Protein AF-0000000066803249 (afdb_homodimer)

Structure (mmCIF, N/CA/C/O backbone):
data_AF-0000000066803249-model_v1
#
loop_
_entity.id
_entity.type
_entity.pdbx_description
1 polymer 'Endonuclease/exonuclease/phosphatase domain-containing protein'
#
loop_
_atom_site.group_PDB
_atom_site.id
_atom_site.type_symbol
_atom_site.label_atom_id
_atom_site.label_alt_id
_atom_site.label_comp_id
_atom_site.label_asym_id
_atom_site.label_entity_id
_atom_site.label_seq_id
_atom_site.pdbx_PDB_ins_code
_atom_site.Cartn_x
_atom_site.Cartn_y
_atom_site.Cartn_z
_atom_site.occupancy
_atom_site.B_iso_or_equiv
_atom_site.auth_seq_id
_atom_site.auth_comp_id
_atom_site.auth_asym_id
_atom_site.auth_atom_id
_atom_site.pdbx_PDB_model_num
ATOM 1 N N . MET A 1 1 ? -9.828 -7.918 -8.922 1 93.69 1 MET A N 1
ATOM 2 C CA . MET A 1 1 ? -9.289 -7.297 -7.715 1 93.69 1 MET A CA 1
ATOM 3 C C . MET A 1 1 ? -8.211 -6.27 -8.062 1 93.69 1 MET A C 1
ATOM 5 O O . MET A 1 1 ? -7.188 -6.613 -8.648 1 93.69 1 MET A O 1
ATOM 9 N N . ASN A 1 2 ? -8.438 -5 -7.898 1 97.25 2 ASN A N 1
ATOM 10 C CA . ASN A 1 2 ? -7.516 -3.9 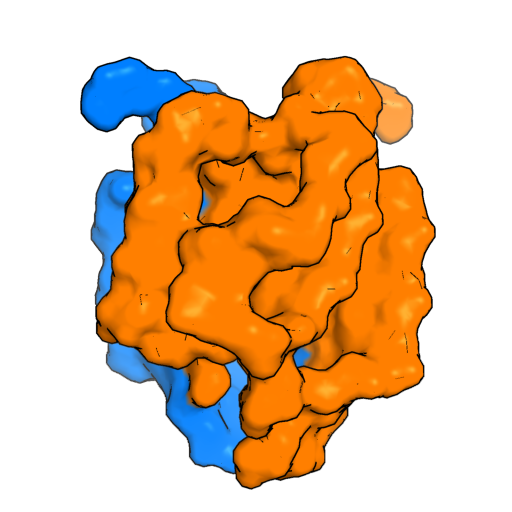-8.164 1 97.25 2 ASN A CA 1
ATOM 11 C C . ASN A 1 2 ? -7.211 -3.107 -6.895 1 97.25 2 ASN A C 1
ATOM 13 O O . ASN A 1 2 ? -8.102 -2.48 -6.32 1 97.25 2 ASN A O 1
ATOM 17 N N . ILE A 1 3 ? -5.914 -3.145 -6.516 1 98.31 3 ILE A N 1
ATOM 18 C CA . ILE A 1 3 ? -5.523 -2.551 -5.242 1 98.31 3 ILE A CA 1
ATOM 19 C C . ILE A 1 3 ? -4.453 -1.485 -5.477 1 98.31 3 ILE A C 1
ATOM 21 O O . ILE A 1 3 ? -3.545 -1.677 -6.285 1 98.31 3 ILE A O 1
ATOM 25 N N . VAL A 1 4 ? -4.555 -0.393 -4.746 1 98.5 4 VAL A N 1
ATOM 26 C CA . VAL A 1 4 ? -3.588 0.693 -4.859 1 98.5 4 VAL A CA 1
ATOM 27 C C . VAL A 1 4 ? -2.955 0.967 -3.496 1 98.5 4 VAL A C 1
ATOM 29 O O . VAL A 1 4 ? -3.652 1.029 -2.482 1 98.5 4 VAL A O 1
ATOM 32 N N . SER A 1 5 ? -1.713 1.007 -3.396 1 98.69 5 SER A N 1
ATOM 33 C CA . SER A 1 5 ? -0.923 1.51 -2.277 1 98.69 5 SER A CA 1
ATOM 34 C C . SER A 1 5 ? -0.324 2.877 -2.594 1 98.69 5 SER A C 1
ATOM 36 O O . SER A 1 5 ? 0.424 3.021 -3.562 1 98.69 5 SER A O 1
ATOM 38 N N . TYR A 1 6 ? -0.588 3.9 -1.759 1 97.62 6 TYR A N 1
ATOM 39 C CA . TYR A 1 6 ? -0.31 5.266 -2.188 1 97.62 6 TYR A CA 1
ATOM 40 C C . TYR A 1 6 ? 0.218 6.105 -1.028 1 97.62 6 TYR A C 1
ATOM 42 O O . TYR A 1 6 ? -0.534 6.457 -0.117 1 97.62 6 TYR A O 1
ATOM 50 N N . ASN A 1 7 ? 1.435 6.438 -1.026 1 96.5 7 ASN A N 1
ATOM 51 C CA . ASN A 1 7 ? 1.924 7.508 -0.165 1 96.5 7 ASN A CA 1
ATOM 52 C C . ASN A 1 7 ? 1.656 8.883 -0.774 1 96.5 7 ASN A C 1
ATOM 54 O O . ASN A 1 7 ? 2.35 9.297 -1.704 1 96.5 7 ASN A O 1
ATOM 58 N N . VAL A 1 8 ? 0.778 9.617 -0.169 1 94.38 8 VAL A N 1
ATOM 59 C CA . VAL A 1 8 ? 0.25 10.805 -0.828 1 94.38 8 VAL A CA 1
ATOM 60 C C . VAL A 1 8 ? 1.004 12.039 -0.345 1 94.38 8 VAL A C 1
ATOM 62 O O . VAL A 1 8 ? 0.942 13.102 -0.976 1 94.38 8 VAL A O 1
ATOM 65 N N . ARG A 1 9 ? 1.646 11.992 0.803 1 91.19 9 ARG A N 1
ATOM 66 C CA . ARG A 1 9 ? 2.406 13.094 1.381 1 91.19 9 ARG A CA 1
ATOM 67 C C . ARG A 1 9 ? 1.527 14.328 1.571 1 91.19 9 ARG A C 1
ATOM 69 O O . ARG A 1 9 ? 1.897 15.43 1.162 1 91.19 9 ARG A O 1
ATOM 76 N N . GLY A 1 10 ? 0.394 14.102 2.094 1 91.75 10 GLY A N 1
ATOM 77 C CA . GLY A 1 10 ? -0.538 15.18 2.381 1 91.75 10 GLY A CA 1
ATOM 78 C C . GLY A 1 10 ? -1.754 15.18 1.476 1 91.75 10 GLY A C 1
ATOM 79 O O . GLY A 1 10 ? -1.626 15.297 0.255 1 91.75 10 GLY A O 1
ATOM 80 N N . LEU A 1 11 ? -3.018 15.164 1.935 1 88.56 11 LEU A N 1
ATOM 81 C CA . LEU A 1 11 ? -4.266 15.141 1.182 1 88.56 11 LEU A CA 1
ATOM 82 C C . LEU A 1 11 ? -4.91 16.516 1.15 1 88.56 11 LEU A C 1
ATOM 84 O O . LEU A 1 11 ? -6.012 16.688 0.62 1 88.56 11 LEU A O 1
ATOM 88 N N . GLY A 1 12 ? -4.355 17.609 1.705 1 75.75 12 GLY A N 1
ATOM 89 C CA . GLY A 1 12 ? -4.945 18.906 2.002 1 75.75 12 GLY A CA 1
ATOM 90 C C . GLY A 1 12 ? -5.215 19.734 0.761 1 75.75 12 GLY A C 1
ATOM 91 O O . GLY A 1 12 ? -5.984 20.703 0.808 1 75.75 12 GLY A O 1
ATOM 92 N N . ARG A 1 13 ? -4.719 19.734 -0.308 1 66.62 13 ARG A N 1
ATOM 93 C CA . ARG A 1 13 ? -4.809 20.734 -1.361 1 66.62 13 ARG A CA 1
ATOM 94 C C . ARG A 1 13 ? -5.98 20.453 -2.295 1 66.62 13 ARG A C 1
ATOM 96 O O . ARG A 1 13 ? -6.301 21.266 -3.166 1 66.62 13 ARG A O 1
ATOM 103 N N . GLY A 1 14 ? -6.773 19.578 -2.092 1 74.62 14 GLY A N 1
ATOM 104 C CA . GLY A 1 14 ? -7.926 19.234 -2.912 1 74.62 14 GLY A CA 1
ATOM 105 C C . GLY A 1 14 ? -7.551 18.578 -4.23 1 74.62 14 GLY A C 1
ATOM 106 O O . GLY A 1 14 ? -8.258 17.703 -4.715 1 74.62 14 GLY A O 1
ATOM 107 N N . VAL A 1 15 ? -6.434 19.062 -4.938 1 78.5 15 VAL A N 1
ATOM 108 C CA . VAL A 1 15 ? -5.984 18.516 -6.219 1 78.5 15 VAL A CA 1
ATOM 109 C C . VAL A 1 15 ? -5.762 17.016 -6.098 1 78.5 15 VAL A C 1
ATOM 111 O O . VAL A 1 15 ? -6.109 16.25 -7.004 1 78.5 15 VAL A O 1
ATOM 114 N N . LYS A 1 16 ? -5.324 16.609 -5.059 1 86.94 16 LYS A N 1
ATOM 115 C CA . LYS A 1 16 ? -5.016 15.203 -4.871 1 86.94 16 LYS A CA 1
ATOM 116 C C . LYS A 1 16 ? -6.289 14.367 -4.766 1 86.94 16 LYS A C 1
ATOM 118 O O . LYS A 1 16 ? -6.309 13.203 -5.164 1 86.94 16 LYS A O 1
ATOM 123 N N . TRP A 1 17 ? -7.332 14.945 -4.316 1 86.38 17 TRP A N 1
ATOM 124 C CA . TRP A 1 17 ? -8.609 14.242 -4.238 1 86.38 17 TRP A CA 1
ATOM 125 C C . TRP A 1 17 ? -9.117 13.891 -5.629 1 86.38 17 TRP A C 1
ATOM 127 O O . TRP A 1 17 ? -9.57 12.766 -5.867 1 86.38 17 TRP A O 1
ATOM 137 N N . GLY A 1 18 ? -9 14.945 -6.43 1 88.31 18 GLY A N 1
ATOM 138 C CA . GLY A 1 18 ? -9.398 14.703 -7.805 1 88.31 18 GLY A CA 1
ATOM 139 C C . GLY A 1 18 ? -8.555 13.641 -8.492 1 88.31 18 GLY A C 1
ATOM 140 O O . GLY A 1 18 ? -9.078 12.812 -9.242 1 88.31 18 GLY A O 1
ATOM 141 N N . ALA A 1 19 ? -7.266 13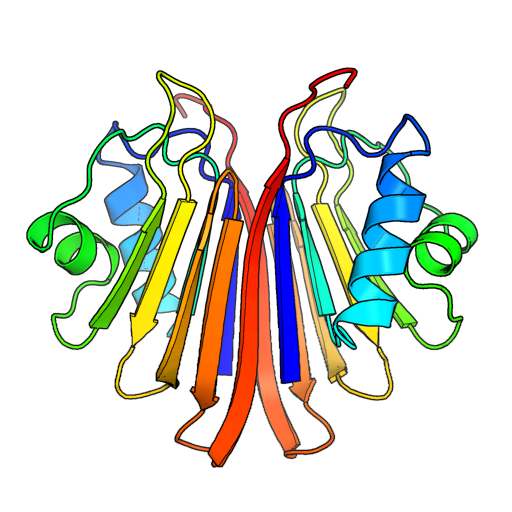.695 -8.242 1 90.06 19 ALA A N 1
ATOM 142 C CA . ALA A 1 19 ? -6.355 12.719 -8.836 1 90.06 19 ALA A CA 1
ATOM 143 C C . ALA A 1 19 ? -6.688 11.312 -8.359 1 90.06 19 ALA A C 1
ATOM 145 O O . ALA A 1 19 ? -6.691 10.367 -9.156 1 90.06 19 ALA A O 1
ATOM 146 N N . ILE A 1 20 ? -7.012 11.18 -7.133 1 93.88 20 ILE A N 1
ATOM 147 C CA . ILE A 1 20 ? -7.355 9.883 -6.566 1 93.88 20 ILE A CA 1
ATOM 148 C C . ILE A 1 20 ? -8.68 9.398 -7.156 1 93.88 20 ILE A C 1
ATOM 150 O O . ILE A 1 20 ? -8.797 8.234 -7.559 1 93.88 20 ILE A O 1
ATOM 154 N N . ARG A 1 21 ? -9.586 10.297 -7.207 1 94.25 21 ARG A N 1
ATOM 155 C CA . ARG A 1 21 ? -10.875 9.938 -7.785 1 94.25 21 ARG A CA 1
ATOM 156 C C . ARG A 1 21 ? -10.719 9.438 -9.219 1 94.25 21 ARG A C 1
ATOM 158 O O . ARG A 1 21 ? -11.328 8.445 -9.609 1 94.25 21 ARG A O 1
ATOM 165 N N . ARG A 1 22 ? -9.945 10.164 -9.969 1 94.88 22 ARG A N 1
ATOM 166 C CA . ARG A 1 22 ? -9.688 9.758 -11.344 1 94.88 22 ARG A CA 1
ATOM 167 C C . ARG A 1 22 ? -9.016 8.383 -11.398 1 94.88 22 ARG A C 1
ATOM 169 O O . ARG A 1 22 ? -9.367 7.547 -12.234 1 94.88 22 ARG A O 1
ATOM 176 N N . LEU A 1 23 ? -8.055 8.219 -10.562 1 94.56 23 LEU A N 1
ATOM 177 C CA . LEU A 1 23 ? -7.367 6.934 -10.477 1 94.56 23 LEU A CA 1
ATOM 178 C C . LEU A 1 23 ? -8.352 5.809 -10.18 1 94.56 23 LEU A C 1
ATOM 180 O O . LEU A 1 23 ? -8.336 4.77 -10.852 1 94.56 23 LEU A O 1
ATOM 184 N N . VAL A 1 24 ? -9.211 5.992 -9.203 1 95.81 24 VAL A N 1
ATOM 185 C CA . VAL A 1 24 ? -10.195 5 -8.789 1 95.81 24 VAL A CA 1
ATOM 186 C C . VAL A 1 24 ? -11.109 4.652 -9.961 1 95.81 24 VAL A C 1
ATOM 188 O O . VAL A 1 24 ? -11.359 3.477 -10.234 1 95.81 24 VAL A O 1
ATOM 191 N N . ARG A 1 25 ? -11.523 5.652 -10.602 1 94.56 25 ARG A N 1
ATOM 192 C CA . ARG A 1 25 ? -12.453 5.473 -11.711 1 94.56 25 ARG A CA 1
ATOM 193 C C . ARG A 1 25 ? -11.773 4.809 -12.898 1 94.56 25 ARG A C 1
ATOM 195 O O . ARG A 1 25 ? -12.258 3.803 -13.422 1 94.56 25 ARG A O 1
ATOM 202 N N . ASN A 1 26 ? -10.648 5.363 -13.312 1 94.75 26 ASN A N 1
ATOM 203 C CA . ASN A 1 26 ? -9.984 4.926 -14.539 1 94.75 26 ASN A CA 1
ATOM 204 C C . ASN A 1 26 ? -9.422 3.514 -14.391 1 94.75 26 ASN A C 1
ATOM 206 O O . ASN A 1 26 ? -9.391 2.752 -15.359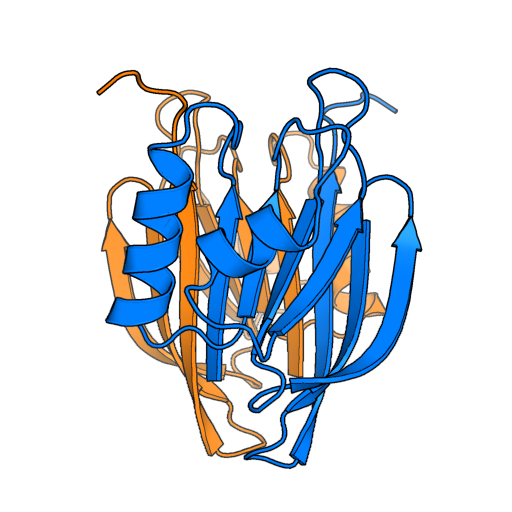 1 94.75 26 ASN A O 1
ATOM 210 N N . GLN A 1 27 ? -8.984 3.211 -13.219 1 94.19 27 GLN A N 1
ATOM 211 C CA . GLN A 1 27 ? -8.344 1.916 -13.016 1 94.19 27 GLN A CA 1
ATOM 212 C C . GLN A 1 27 ? -9.289 0.933 -12.328 1 94.19 27 GLN A C 1
ATOM 214 O O . GLN A 1 27 ? -8.883 -0.166 -11.953 1 94.19 27 GLN A O 1
ATOM 219 N N . LYS A 1 28 ? -10.586 1.348 -12.133 1 95.75 28 LYS A N 1
ATOM 220 C CA . LYS A 1 28 ? -11.586 0.501 -11.492 1 95.75 28 LYS A CA 1
ATOM 221 C C . LYS A 1 28 ? -11.055 -0.088 -10.188 1 95.75 28 LYS A C 1
ATOM 223 O O . LYS A 1 28 ? -11.125 -1.3 -9.977 1 95.75 28 LYS A O 1
ATOM 228 N N . VAL A 1 29 ? -10.516 0.732 -9.398 1 97.75 29 VAL A N 1
ATOM 229 C CA . VAL A 1 29 ? -9.883 0.338 -8.141 1 97.75 29 VAL A CA 1
ATOM 230 C C . VAL A 1 29 ? -10.93 -0.252 -7.199 1 97.75 29 VAL A C 1
ATOM 232 O O . VAL A 1 29 ? -12.039 0.271 -7.086 1 97.75 29 VAL A O 1
ATOM 235 N N . ASP A 1 30 ? -10.539 -1.331 -6.551 1 97.69 30 ASP A N 1
ATOM 236 C CA . ASP A 1 30 ? -11.422 -1.956 -5.57 1 97.69 30 ASP A CA 1
ATOM 237 C C . ASP A 1 30 ? -11.078 -1.501 -4.156 1 97.69 30 ASP A C 1
ATOM 239 O O . ASP A 1 30 ? -11.945 -1.484 -3.275 1 97.69 30 ASP A O 1
ATOM 243 N N . MET A 1 31 ? -9.844 -1.154 -3.918 1 98.38 31 MET A N 1
ATOM 244 C CA . MET A 1 31 ? -9.367 -0.743 -2.598 1 98.38 31 MET A CA 1
ATOM 245 C C . MET A 1 31 ? -8.117 0.124 -2.713 1 98.38 31 MET A C 1
ATOM 247 O O . MET A 1 31 ? -7.242 -0.153 -3.531 1 98.38 31 MET A O 1
ATOM 251 N N . ILE A 1 32 ? -8.039 1.105 -1.897 1 98.5 32 ILE A N 1
ATOM 252 C CA . ILE A 1 32 ? -6.859 1.959 -1.869 1 98.5 32 ILE A CA 1
ATOM 253 C C . ILE A 1 32 ? -6.375 2.123 -0.431 1 98.5 32 ILE A C 1
ATOM 255 O O . ILE A 1 32 ? -7.176 2.344 0.48 1 98.5 32 ILE A O 1
ATOM 259 N N . CYS A 1 33 ? -5.078 1.916 -0.185 1 98.62 33 CYS A N 1
ATOM 260 C CA . CYS A 1 33 ? -4.387 2.201 1.067 1 98.62 33 CYS A CA 1
ATOM 261 C C . CYS A 1 33 ? -3.537 3.461 0.947 1 98.62 33 CYS A C 1
ATOM 263 O O . CYS A 1 33 ? -2.547 3.479 0.212 1 98.62 33 CYS A O 1
ATOM 265 N N . ILE A 1 34 ? -3.877 4.461 1.696 1 97.5 34 ILE A N 1
ATOM 266 C CA . ILE A 1 34 ? -3.191 5.746 1.604 1 97.5 34 ILE A CA 1
ATOM 267 C C . ILE A 1 34 ? -2.383 5.988 2.875 1 97.5 34 ILE A C 1
ATOM 269 O O . ILE A 1 34 ? -2.877 5.773 3.984 1 97.5 34 ILE A O 1
ATOM 273 N N . GLN A 1 35 ? -1.154 6.371 2.76 1 96.88 35 GLN A N 1
ATOM 274 C CA . GLN A 1 35 ? -0.285 6.77 3.863 1 96.88 35 GLN A CA 1
ATOM 275 C C . GLN A 1 35 ? 0.025 8.258 3.805 1 96.88 35 GLN A C 1
ATOM 277 O O . GLN A 1 35 ? -0.048 8.875 2.738 1 96.88 35 GLN A O 1
ATOM 282 N N . GLU A 1 36 ? 0.272 8.836 4.953 1 94.5 36 GLU A N 1
ATOM 283 C CA . GLU A 1 36 ? 0.629 10.234 5.145 1 94.5 36 GLU A CA 1
ATOM 284 C C . GLU A 1 36 ? -0.471 11.156 4.629 1 94.5 36 GLU A C 1
ATOM 286 O O . GLU A 1 36 ? -0.203 12.078 3.852 1 94.5 36 GLU A O 1
ATOM 291 N N . THR A 1 37 ? -1.619 10.93 5.035 1 94.88 37 THR A N 1
ATOM 292 C CA . THR A 1 37 ? -2.709 11.844 4.715 1 94.88 37 THR A CA 1
ATOM 293 C C . THR A 1 37 ? -2.465 13.219 5.332 1 94.88 37 THR A C 1
ATOM 295 O O . THR A 1 37 ? -2.945 14.227 4.82 1 94.88 37 THR A O 1
ATOM 298 N N . LYS A 1 38 ? -1.787 13.234 6.484 1 93.31 38 LYS A N 1
ATOM 299 C CA . LYS A 1 38 ? -1.467 14.414 7.277 1 93.31 38 LYS A CA 1
ATOM 300 C C . LYS A 1 38 ? -2.734 15.117 7.762 1 93.31 38 LYS A C 1
ATOM 302 O O . LYS A 1 38 ? -2.758 16.344 7.918 1 93.31 38 LYS A O 1
ATOM 307 N N . ARG A 1 39 ? -3.723 14.258 7.867 1 93.38 39 ARG A N 1
ATOM 308 C CA . ARG A 1 39 ? -5.004 14.758 8.359 1 93.38 39 ARG A CA 1
ATOM 309 C C . ARG A 1 39 ? -5.297 14.234 9.758 1 93.38 39 ARG A C 1
ATOM 311 O O . ARG A 1 39 ? -5.047 13.062 10.055 1 93.38 39 ARG A O 1
ATOM 318 N N . GLU A 1 40 ? -5.879 15.078 10.539 1 94.06 40 GLU A N 1
ATOM 319 C CA . GLU A 1 40 ? -6.262 14.672 11.891 1 94.06 40 GLU A CA 1
ATOM 320 C C . GLU A 1 40 ? -7.676 14.102 11.914 1 94.06 40 GLU A C 1
ATOM 322 O O . GLU A 1 40 ? -8.062 13.438 12.883 1 94.06 40 GLU A O 1
ATOM 327 N N . SER A 1 41 ? -8.391 14.43 10.906 1 93.69 41 SER A N 1
ATOM 328 C CA . SER A 1 41 ? -9.758 13.914 10.789 1 93.69 41 SER A CA 1
ATOM 329 C C . SER A 1 41 ? -10.164 13.758 9.336 1 93.69 41 SER A C 1
ATOM 331 O O . SER A 1 41 ? -9.617 14.422 8.453 1 93.69 41 SER A O 1
ATOM 333 N N . ILE A 1 42 ? -11.039 12.844 9.078 1 92.75 42 ILE A N 1
ATOM 334 C CA . ILE A 1 42 ? -11.641 12.664 7.758 1 92.75 42 ILE A CA 1
ATOM 335 C C . ILE A 1 42 ? -13.125 12.352 7.91 1 92.75 42 ILE A C 1
ATOM 337 O O . ILE A 1 42 ? -13.523 11.602 8.805 1 92.75 42 ILE A O 1
ATOM 341 N N . ASP A 1 43 ? -13.945 12.945 7.121 1 91.94 43 ASP A N 1
ATOM 342 C CA . ASP A 1 43 ? -15.375 12.711 7.246 1 91.94 43 ASP A CA 1
ATOM 343 C C . ASP A 1 43 ? -15.906 11.891 6.07 1 91.94 43 ASP A C 1
ATOM 345 O O . ASP A 1 43 ? -15.172 11.625 5.117 1 91.94 43 ASP A O 1
ATOM 349 N N . LYS A 1 44 ? -17.109 11.562 6.238 1 92.75 44 LYS A N 1
ATOM 350 C CA . LYS A 1 44 ? -17.781 10.719 5.246 1 92.75 44 LYS A CA 1
ATOM 351 C C . LYS A 1 44 ? -17.797 11.391 3.877 1 92.75 44 LYS A C 1
ATOM 353 O O . LYS A 1 44 ? -17.562 10.742 2.857 1 92.75 44 LYS A O 1
ATOM 358 N N . ALA A 1 45 ? -18.062 12.648 3.891 1 90.88 45 ALA A N 1
ATOM 359 C CA . ALA A 1 45 ? -18.156 13.391 2.639 1 90.88 45 ALA A CA 1
ATOM 360 C C . ALA A 1 45 ? -16.828 13.352 1.882 1 90.88 45 ALA A C 1
ATOM 362 O O . ALA A 1 45 ? -16.812 13.211 0.658 1 90.88 45 ALA A O 1
ATOM 363 N N . THR A 1 46 ? -15.75 13.461 2.533 1 90.12 46 THR A N 1
ATOM 364 C CA . THR A 1 46 ? -14.414 13.422 1.935 1 90.12 46 THR A CA 1
ATOM 365 C C . THR A 1 46 ? -14.148 12.055 1.318 1 90.12 46 THR A C 1
ATOM 367 O O . THR A 1 46 ? -13.68 11.961 0.179 1 90.12 46 THR A O 1
ATOM 370 N N . CYS A 1 47 ? -14.469 10.984 2.025 1 93.81 47 CYS A N 1
ATOM 371 C CA . CYS A 1 47 ? -14.258 9.641 1.518 1 93.81 47 CYS A CA 1
ATOM 372 C C . CYS A 1 47 ? -15.094 9.391 0.266 1 93.81 47 CYS A C 1
ATOM 374 O O . CYS A 1 47 ? -14.602 8.805 -0.704 1 93.81 47 CYS A O 1
ATOM 376 N N . HIS A 1 48 ? -16.328 9.93 0.278 1 93.38 48 HIS A N 1
ATOM 377 C CA . HIS A 1 48 ? -17.188 9.797 -0.892 1 93.38 48 HIS A CA 1
ATOM 378 C C . HIS A 1 48 ? -16.609 10.562 -2.084 1 93.38 48 HIS A C 1
ATOM 380 O O . HIS A 1 48 ? -16.672 10.078 -3.219 1 93.38 48 HIS A O 1
ATOM 386 N N . ALA A 1 49 ? -16.094 11.664 -1.755 1 89.88 49 ALA A N 1
ATOM 387 C CA . ALA A 1 49 ? -15.516 12.484 -2.811 1 89.88 49 ALA A CA 1
ATOM 388 C C . ALA A 1 49 ? -14.273 11.828 -3.404 1 89.88 49 ALA A C 1
ATOM 390 O O . ALA A 1 49 ? -14.078 11.844 -4.621 1 89.88 49 ALA A O 1
ATOM 391 N N . LEU A 1 50 ? -13.445 11.211 -2.613 1 92.12 50 LEU A N 1
ATOM 392 C CA . LEU A 1 50 ? -12.227 10.531 -3.043 1 92.12 50 LEU A CA 1
ATOM 393 C C . LEU A 1 50 ? -12.555 9.328 -3.922 1 92.12 50 LEU A C 1
ATOM 395 O O . LEU A 1 50 ? -11.859 9.07 -4.906 1 92.12 50 LEU A O 1
ATOM 399 N N . TRP A 1 51 ? -13.617 8.68 -3.592 1 95.12 51 TRP A N 1
ATOM 400 C CA . TRP A 1 51 ? -13.961 7.441 -4.281 1 95.12 51 TRP A CA 1
ATOM 401 C C . TRP A 1 51 ? -14.859 7.719 -5.484 1 95.12 51 TRP A C 1
ATOM 403 O O . TRP A 1 51 ? -14.75 7.051 -6.516 1 95.12 51 TRP A O 1
ATOM 413 N N . GLY A 1 52 ? -15.766 8.734 -5.395 1 91.94 52 GLY A N 1
ATOM 414 C CA . GLY A 1 52 ? -16.719 9.078 -6.438 1 91.94 52 GLY A CA 1
ATOM 415 C C . GLY A 1 52 ? -18.016 8.297 -6.34 1 91.94 52 GLY A C 1
ATOM 416 O O . GLY A 1 52 ? -18.781 8.234 -7.305 1 91.94 52 GLY A O 1
ATOM 417 N N . ASP A 1 53 ? -18.188 7.531 -5.32 1 88.44 53 ASP A N 1
ATOM 418 C CA . ASP A 1 53 ? -19.391 6.754 -5.055 1 88.44 53 ASP A CA 1
ATOM 419 C C . ASP A 1 53 ? -19.641 6.629 -3.557 1 88.44 53 ASP A C 1
ATOM 421 O O . ASP A 1 53 ? -18.75 6.895 -2.744 1 88.44 53 ASP A O 1
ATOM 425 N N . SER A 1 54 ? -20.875 6.18 -3.227 1 89.12 54 SER A N 1
ATOM 426 C CA . SER A 1 54 ? -21.234 6.148 -1.812 1 89.12 54 SER A CA 1
ATOM 427 C C . SER A 1 54 ? -21.156 4.73 -1.257 1 89.12 54 SER A C 1
ATOM 429 O O . SER A 1 54 ? -21.234 4.527 -0.043 1 89.12 54 SER A O 1
ATOM 431 N N . ASP A 1 55 ? -21.047 3.789 -2.072 1 95.38 55 ASP A N 1
ATOM 432 C CA . ASP A 1 55 ? -21.016 2.406 -1.604 1 95.38 55 ASP A CA 1
ATOM 433 C C . ASP A 1 55 ? -19.594 1.976 -1.266 1 95.38 55 ASP A C 1
ATOM 435 O O . ASP A 1 55 ? -19.047 1.083 -1.911 1 95.38 55 ASP A O 1
ATOM 439 N N . ILE A 1 56 ? -19.109 2.646 -0.245 1 97.38 56 ILE A N 1
ATOM 440 C CA . ILE A 1 56 ? -17.719 2.391 0.121 1 97.38 56 ILE A CA 1
ATOM 441 C C . ILE A 1 56 ? -17.609 2.18 1.63 1 97.38 56 ILE A C 1
ATOM 443 O O . ILE A 1 56 ? -18.484 2.617 2.387 1 97.38 56 ILE A O 1
ATOM 447 N N . GLY A 1 57 ? -16.641 1.357 2.064 1 97.88 57 GLY A N 1
ATOM 448 C CA . GLY A 1 57 ? -16.125 1.355 3.424 1 97.88 57 GLY A CA 1
ATOM 449 C C . GLY A 1 57 ? -14.797 2.082 3.561 1 97.88 57 GLY A C 1
ATOM 450 O O . GLY A 1 57 ? -14.102 2.311 2.566 1 97.88 57 GLY A O 1
ATOM 451 N N . TRP A 1 58 ? -14.555 2.555 4.797 1 98.25 58 TRP A N 1
ATOM 452 C CA . TRP A 1 58 ? -13.25 3.164 5.02 1 98.25 58 TRP A CA 1
ATOM 453 C C . TRP A 1 58 ? -12.844 3.059 6.484 1 98.25 58 TRP A C 1
ATOM 455 O O . TRP A 1 58 ? -13.695 2.902 7.363 1 98.25 58 TRP A O 1
ATOM 465 N N . GLU A 1 59 ? -11.594 2.988 6.746 1 98.25 59 GLU A N 1
ATOM 466 C CA . GLU A 1 59 ? -10.969 3.105 8.062 1 98.25 59 GLU A CA 1
ATOM 467 C C . GLU A 1 59 ? -9.852 4.145 8.047 1 98.25 59 GLU A C 1
ATOM 469 O O . GLU A 1 59 ? -9.148 4.297 7.043 1 98.25 59 GLU A O 1
ATOM 474 N N . PHE A 1 60 ? -9.75 4.816 9.172 1 97.94 60 PHE A N 1
ATOM 475 C CA . PHE A 1 60 ? -8.867 5.969 9.242 1 97.94 60 PHE A CA 1
ATOM 476 C C . PHE A 1 60 ? -8.078 5.969 10.547 1 97.94 60 PHE A C 1
ATOM 478 O O . PHE A 1 60 ? -8.617 5.645 11.602 1 97.94 60 PHE A O 1
ATOM 485 N N . GLN A 1 61 ? -6.801 6.207 10.484 1 97.5 61 GLN A N 1
ATOM 486 C CA . GLN A 1 61 ? -5.934 6.477 11.617 1 97.5 61 GLN A CA 1
ATOM 487 C C . GLN A 1 61 ? -5.359 7.891 11.555 1 97.5 61 GLN A C 1
ATOM 489 O O . GLN A 1 61 ? -4.57 8.203 10.656 1 97.5 61 GLN A O 1
ATOM 494 N N . PRO A 1 62 ? -5.688 8.75 12.492 1 96.5 62 PRO A N 1
ATOM 495 C CA . PRO A 1 62 ? -5.344 10.172 12.422 1 96.5 62 PRO A CA 1
ATOM 496 C C . PRO A 1 62 ? -3.836 10.414 12.484 1 96.5 62 PRO A C 1
ATOM 498 O O . PRO A 1 62 ? -3.111 9.672 13.148 1 96.5 62 PRO A O 1
ATOM 501 N N . ALA A 1 63 ? -3.518 11.453 11.766 1 94.25 63 ALA A N 1
ATOM 502 C CA . ALA A 1 63 ? -2.152 11.961 11.898 1 94.25 63 ALA A CA 1
ATOM 503 C C . ALA A 1 63 ? -1.944 12.617 13.258 1 94.25 63 ALA A C 1
ATOM 505 O O . ALA A 1 63 ? -2.906 13.023 13.914 1 94.25 63 ALA A O 1
ATOM 506 N N . ILE A 1 64 ? -0.742 12.461 13.703 1 90.44 64 ILE A N 1
ATOM 507 C CA . ILE A 1 64 ? -0.33 13.266 14.852 1 90.44 64 ILE A CA 1
ATOM 508 C C . ILE A 1 64 ? 0.419 14.508 14.367 1 90.44 64 ILE A C 1
ATOM 510 O O . ILE A 1 64 ? 1.59 14.422 13.992 1 90.44 64 ILE A O 1
ATOM 514 N N . ASN A 1 65 ? -0.268 15.578 14.328 1 83.5 65 ASN A N 1
ATOM 515 C CA . ASN A 1 65 ? 0.211 16.797 13.695 1 83.5 65 ASN A CA 1
ATOM 516 C C . ASN A 1 65 ? 0.426 16.609 12.195 1 83.5 65 ASN A C 1
ATOM 518 O O . ASN A 1 65 ? -0.521 16.328 11.461 1 83.5 65 ASN A O 1
ATOM 522 N N . THR A 1 66 ? 1.659 16.672 11.727 1 79.5 66 THR A N 1
ATOM 523 C CA . THR A 1 66 ? 1.88 16.578 10.289 1 79.5 66 THR A CA 1
ATOM 524 C C . THR A 1 66 ? 2.51 15.242 9.922 1 79.5 66 THR A C 1
ATOM 526 O O . THR A 1 66 ? 2.896 15.031 8.766 1 79.5 66 THR A O 1
ATOM 529 N N . ALA A 1 67 ? 2.385 14.375 11.008 1 84.19 67 ALA A N 1
ATOM 530 C CA . ALA A 1 67 ? 3.076 13.117 10.766 1 84.19 67 ALA A CA 1
ATOM 531 C C . ALA A 1 67 ? 2.084 11.969 10.602 1 84.19 67 ALA A C 1
ATOM 533 O O . ALA A 1 67 ? 1.152 11.828 11.398 1 84.19 67 ALA A O 1
ATOM 534 N N . GLY A 1 68 ? 2.24 11.32 9.547 1 91.88 68 GLY A N 1
ATOM 535 C CA . GLY A 1 68 ? 1.492 10.086 9.336 1 91.88 68 GLY A CA 1
ATOM 536 C C . GLY A 1 68 ? 0.087 10.328 8.82 1 91.88 68 GLY A C 1
ATOM 537 O O . GLY A 1 68 ? -0.118 11.148 7.922 1 91.88 68 GLY A O 1
ATOM 538 N N . GLY A 1 69 ? -0.865 9.547 9.43 1 96.06 69 GLY A N 1
ATOM 539 C CA . GLY A 1 69 ? -2.225 9.508 8.914 1 96.06 69 GLY A CA 1
ATOM 540 C C . GLY A 1 69 ? -2.436 8.414 7.879 1 96.06 69 GLY A C 1
ATOM 541 O O . GLY A 1 69 ? -1.793 8.406 6.828 1 96.06 69 GLY A O 1
ATOM 542 N N . LEU A 1 70 ? -3.32 7.496 8.172 1 98.06 70 LEU A N 1
ATOM 543 C CA . LEU A 1 70 ? -3.609 6.367 7.293 1 98.06 70 LEU A CA 1
ATOM 544 C C . LEU A 1 70 ? -5.082 6.344 6.906 1 98.06 70 LEU A C 1
ATOM 546 O O . LEU A 1 70 ? -5.949 6.656 7.727 1 98.06 70 LEU A O 1
ATOM 550 N N . LEU A 1 71 ? -5.309 6.004 5.707 1 98.06 71 LEU A N 1
ATOM 551 C CA . LEU A 1 71 ? -6.676 5.844 5.23 1 98.06 71 LEU A CA 1
ATOM 552 C C . LEU A 1 71 ? -6.793 4.641 4.301 1 98.06 71 LEU A C 1
ATOM 554 O O . LEU A 1 71 ? -5.969 4.465 3.4 1 98.06 71 LEU A O 1
ATOM 558 N N . CYS A 1 72 ? -7.699 3.736 4.547 1 98.69 72 CYS A N 1
ATOM 559 C CA . CYS A 1 72 ? -8.109 2.682 3.627 1 98.69 72 CYS A CA 1
ATOM 560 C C . CYS A 1 72 ? -9.539 2.896 3.154 1 98.69 72 CYS A C 1
ATOM 562 O O . CYS A 1 72 ? -10.43 3.16 3.961 1 98.69 72 CYS A O 1
ATOM 564 N N . VAL A 1 73 ? -9.734 2.904 1.929 1 98.19 73 VAL A N 1
ATOM 565 C CA . VAL A 1 73 ? -11.07 2.984 1.342 1 98.19 73 VAL A CA 1
ATOM 566 C C . VAL A 1 73 ? -11.289 1.808 0.394 1 98.19 73 VAL A C 1
ATOM 568 O O . VAL A 1 73 ? -10.383 1.424 -0.35 1 98.19 73 VAL A O 1
ATOM 571 N N . TRP A 1 74 ? -12.492 1.239 0.407 1 98.25 74 TRP A N 1
ATOM 572 C CA . TRP A 1 74 ? -12.75 0.121 -0.495 1 98.25 74 TRP A CA 1
ATOM 573 C C . TRP A 1 74 ? -14.203 0.112 -0.955 1 98.25 74 TRP A C 1
ATOM 575 O O . TRP A 1 74 ? -15.07 0.685 -0.294 1 98.25 74 TRP A O 1
ATOM 585 N N . SER A 1 75 ? -14.422 -0.471 -2.109 1 97.69 75 SER A N 1
ATOM 586 C CA . SER A 1 75 ? -15.773 -0.738 -2.578 1 97.69 75 SER A CA 1
ATOM 587 C C . SER A 1 75 ? -16.422 -1.866 -1.781 1 97.69 75 SER A C 1
ATOM 589 O O . SER A 1 75 ? -15.875 -2.969 -1.699 1 97.69 75 SER A O 1
ATOM 591 N N . GLN A 1 76 ? -17.609 -1.624 -1.286 1 97.62 76 GLN A N 1
ATOM 592 C CA . GLN A 1 76 ? -18.297 -2.639 -0.505 1 97.62 76 GLN A CA 1
ATOM 593 C C . GLN A 1 76 ? -18.797 -3.771 -1.396 1 97.62 76 GLN A C 1
ATOM 595 O O . GLN A 1 76 ? -19.141 -4.852 -0.907 1 97.62 76 GLN A O 1
ATOM 600 N N . GLN A 1 77 ? -18.828 -3.547 -2.645 1 96.56 77 GLN A N 1
ATOM 601 C CA . GLN A 1 77 ? -19.203 -4.586 -3.6 1 96.56 77 GLN A CA 1
ATOM 602 C C . GLN A 1 77 ? -18.047 -5.547 -3.854 1 96.56 77 GLN A C 1
ATOM 604 O O . GLN A 1 77 ? -18.25 -6.664 -4.332 1 96.56 77 GLN A O 1
ATOM 609 N N . ALA A 1 78 ? -16.906 -5.121 -3.539 1 97 78 ALA A N 1
ATOM 610 C CA . ALA A 1 78 ? -15.727 -5.93 -3.826 1 97 78 ALA A CA 1
ATOM 611 C C . ALA A 1 78 ? -15.234 -6.641 -2.572 1 97 78 ALA A C 1
ATOM 613 O O . ALA A 1 78 ? -14.875 -7.824 -2.619 1 97 78 ALA A O 1
ATOM 614 N N . PHE A 1 79 ? -15.234 -5.965 -1.455 1 98.31 79 PHE A N 1
ATOM 615 C CA . PHE A 1 79 ? -14.641 -6.457 -0.218 1 98.31 79 PHE A CA 1
ATOM 616 C C . PHE A 1 79 ? -15.609 -6.297 0.949 1 98.31 79 PHE A C 1
ATOM 618 O O . PHE A 1 79 ? -16.094 -5.195 1.206 1 98.31 79 PHE A O 1
ATOM 625 N N . LYS A 1 80 ? -15.867 -7.379 1.602 1 98.44 80 LYS A N 1
ATOM 626 C CA . LYS A 1 80 ? -16.688 -7.363 2.803 1 98.44 80 LYS A CA 1
ATOM 627 C C . LYS A 1 80 ? -15.836 -7.422 4.062 1 98.44 80 LYS A C 1
ATOM 629 O O . LYS A 1 80 ? -15.227 -8.453 4.355 1 98.44 80 LYS A O 1
ATOM 634 N N . LEU A 1 81 ? -15.844 -6.387 4.805 1 98.62 81 LEU A N 1
ATOM 635 C CA . LEU A 1 81 ? -15.062 -6.301 6.035 1 98.62 81 LEU A CA 1
ATOM 636 C C . LEU A 1 81 ? -15.672 -7.184 7.121 1 98.62 81 LEU A C 1
ATOM 638 O O . LEU A 1 81 ? -16.891 -7.172 7.332 1 98.62 81 LEU A O 1
ATOM 642 N N . GLU A 1 82 ? -14.789 -7.895 7.797 1 98.62 82 GLU A N 1
ATOM 643 C CA . GLU A 1 82 ? -15.234 -8.742 8.898 1 98.62 82 GLU A CA 1
ATOM 644 C C . GLU A 1 82 ? -14.609 -8.297 10.219 1 98.62 82 GLU A C 1
ATOM 646 O O . GLU A 1 82 ? -15.242 -8.398 11.273 1 98.62 82 GLU A O 1
ATOM 651 N N . ARG A 1 83 ? -13.391 -7.926 10.18 1 98.44 83 ARG A N 1
ATOM 652 C CA . ARG A 1 83 ? -12.648 -7.48 11.352 1 98.44 83 ARG A CA 1
ATOM 653 C C . ARG A 1 83 ? -11.68 -6.363 10.992 1 98.44 83 ARG A C 1
ATOM 655 O O . ARG A 1 83 ? -11.133 -6.34 9.883 1 98.44 83 ARG A O 1
ATOM 662 N N . LYS A 1 84 ? -11.555 -5.438 11.883 1 98.5 84 LYS A N 1
ATOM 663 C CA . LYS A 1 84 ? -10.555 -4.387 11.695 1 98.5 84 LYS A CA 1
ATOM 664 C C . LYS A 1 84 ? -9.82 -4.094 13 1 98.5 84 LYS A C 1
ATOM 666 O O . LYS A 1 84 ? -10.336 -4.359 14.086 1 98.5 84 LYS A O 1
ATOM 671 N N . GLU A 1 85 ? -8.672 -3.658 12.906 1 98.31 85 GLU A N 1
ATOM 672 C CA . GLU A 1 85 ? -7.859 -3.137 14 1 98.31 85 GLU A CA 1
ATOM 673 C C . GLU A 1 85 ? -7.113 -1.875 13.586 1 98.31 85 GLU A C 1
ATOM 675 O O . GLU A 1 85 ? -6.453 -1.855 12.547 1 98.31 85 GLU A O 1
ATOM 680 N N . VAL A 1 86 ? -7.316 -0.854 14.359 1 97.69 86 VAL A N 1
ATOM 681 C CA . VAL A 1 86 ? -6.609 0.398 14.117 1 97.69 86 VAL A CA 1
ATOM 682 C C . VAL A 1 86 ? -5.73 0.74 15.32 1 97.69 86 VAL A C 1
ATOM 684 O O . VAL A 1 86 ? -6.215 0.807 16.453 1 97.69 86 VAL A O 1
ATOM 687 N N . GLY A 1 87 ? -4.488 0.837 15.086 1 95.12 87 GLY A N 1
ATOM 688 C CA . GLY A 1 87 ? -3.525 1.203 16.109 1 95.12 87 GLY A CA 1
ATOM 689 C C . GLY A 1 87 ? -2.561 2.287 15.664 1 95.12 87 GLY A C 1
ATOM 690 O O . GLY A 1 87 ? -2.727 2.871 14.594 1 95.12 87 GLY A O 1
ATOM 691 N N . SER A 1 88 ? -1.607 2.553 16.578 1 92.69 88 SER A N 1
ATOM 692 C CA . SER A 1 88 ? -0.62 3.568 16.234 1 92.69 88 SER A CA 1
ATOM 693 C C . SER A 1 88 ? 0.202 3.146 15.023 1 92.69 88 SER A C 1
ATOM 695 O O . SER A 1 88 ? 0.94 2.16 15.078 1 92.69 88 SER A O 1
ATOM 697 N N . GLY A 1 89 ? -0.082 3.832 13.922 1 94.5 89 GLY A N 1
ATOM 698 C CA . GLY A 1 89 ? 0.751 3.658 12.742 1 94.5 89 GLY A CA 1
ATOM 699 C C . GLY A 1 89 ? 0.282 2.533 11.844 1 94.5 89 GLY A C 1
ATOM 700 O O . GLY A 1 89 ? 1.008 2.111 10.938 1 94.5 89 GLY A O 1
ATOM 701 N N . PHE A 1 90 ? -0.929 1.961 12.18 1 97.12 90 PHE A N 1
ATOM 702 C CA . PHE A 1 90 ? -1.342 0.919 11.242 1 97.12 90 PHE A CA 1
ATOM 703 C C . PHE A 1 90 ? -2.859 0.78 11.227 1 97.12 90 PHE A C 1
ATOM 705 O O . PHE A 1 90 ? -3.537 1.184 12.172 1 97.12 90 PHE A O 1
ATOM 712 N N . ILE A 1 91 ? -3.398 0.239 10.156 1 98.5 91 ILE A N 1
ATOM 713 C CA . ILE A 1 91 ? -4.762 -0.246 9.969 1 98.5 91 ILE A CA 1
ATOM 714 C C . ILE A 1 91 ? -4.73 -1.683 9.453 1 98.5 91 ILE A C 1
ATOM 716 O O . ILE A 1 91 ? -4.07 -1.976 8.453 1 98.5 91 ILE A O 1
ATOM 720 N N . LEU A 1 92 ? -5.348 -2.562 10.164 1 98.62 92 LEU A N 1
ATOM 721 C CA . LEU A 1 92 ? -5.531 -3.938 9.711 1 98.62 92 LEU A CA 1
ATOM 722 C C . LEU A 1 92 ? -6.988 -4.195 9.336 1 98.62 92 LEU A C 1
ATOM 724 O O . LEU A 1 92 ? -7.898 -3.91 10.117 1 98.62 92 LEU A O 1
ATOM 728 N N . LEU A 1 93 ? -7.195 -4.652 8.109 1 98.75 93 LEU A N 1
ATOM 729 C CA . LEU A 1 93 ? -8.516 -5.062 7.645 1 98.75 93 LEU A CA 1
ATOM 730 C C . LEU A 1 93 ? -8.539 -6.551 7.309 1 98.75 93 LEU A C 1
ATOM 732 O O . LEU A 1 93 ? -7.656 -7.047 6.602 1 98.75 93 LEU A O 1
ATOM 736 N N . GLU A 1 94 ? -9.445 -7.219 7.863 1 98.56 94 GLU A N 1
ATOM 737 C CA . GLU A 1 94 ? -9.688 -8.617 7.52 1 98.56 94 GLU A CA 1
ATOM 738 C C . GLU A 1 94 ? -11.117 -8.812 7.012 1 98.56 94 GLU A C 1
ATOM 740 O O . GLU A 1 94 ? -12.07 -8.32 7.613 1 98.56 94 GLU A O 1
ATOM 745 N N . GLY A 1 95 ? -11.203 -9.516 5.902 1 98.25 95 GLY A N 1
ATOM 746 C CA . GLY A 1 95 ? -12.516 -9.75 5.316 1 98.25 95 GLY A CA 1
ATOM 747 C C . GLY A 1 95 ? -12.477 -10.695 4.133 1 98.25 95 GLY A C 1
ATOM 748 O O . GLY A 1 95 ? -11.602 -11.562 4.051 1 98.25 95 GLY A O 1
ATOM 749 N N . VAL A 1 96 ? -13.508 -10.539 3.258 1 97.62 96 VAL A N 1
ATOM 750 C CA . VAL A 1 96 ? -13.656 -11.461 2.139 1 97.62 96 VAL A CA 1
ATOM 751 C C . VAL A 1 96 ? -13.805 -10.68 0.836 1 97.62 96 VAL A C 1
ATOM 753 O O . VAL A 1 96 ? -14.609 -9.75 0.75 1 97.62 96 VAL A O 1
ATOM 756 N N . TRP A 1 97 ? -12.969 -11 -0.128 1 96.31 97 TRP A N 1
ATOM 757 C CA . TRP A 1 97 ? -13.242 -10.531 -1.482 1 96.31 97 TRP A CA 1
ATOM 758 C C . TRP A 1 97 ? -14.445 -11.25 -2.076 1 96.31 97 TRP A C 1
ATOM 760 O O . TRP A 1 97 ? -14.414 -12.469 -2.268 1 96.31 97 TRP A O 1
ATOM 770 N N . LEU A 1 98 ? -15.406 -10.578 -2.391 1 94.94 98 LEU A N 1
ATOM 771 C CA . LEU A 1 98 ? -16.719 -11.148 -2.617 1 94.94 98 LEU A CA 1
ATOM 772 C C . LEU A 1 98 ? -16.75 -11.945 -3.918 1 94.94 98 LEU A C 1
ATOM 774 O O . LEU A 1 98 ? -17.312 -13.039 -3.971 1 94.94 98 LEU A O 1
ATOM 778 N N . LYS A 1 99 ? -16.188 -11.414 -4.965 1 90.12 99 LYS A N 1
ATOM 779 C CA . LYS A 1 99 ? -16.25 -12.078 -6.262 1 90.12 99 LYS A CA 1
ATOM 780 C C . LYS A 1 99 ? -15.648 -13.477 -6.203 1 90.12 99 LYS A C 1
ATOM 782 O O . LYS A 1 99 ? -16.188 -14.422 -6.785 1 90.12 99 LYS A O 1
ATOM 787 N N . GLU A 1 100 ? -14.594 -13.609 -5.445 1 91 100 GLU A N 1
ATOM 788 C CA . GLU A 1 100 ? -13.883 -14.883 -5.398 1 91 100 GLU A CA 1
ATOM 789 C C . GLU A 1 100 ? -14.141 -15.609 -4.086 1 91 100 GLU A C 1
ATOM 791 O O . GLU A 1 100 ? -13.672 -16.734 -3.893 1 91 100 GLU A O 1
ATOM 796 N N . ASN A 1 101 ? -14.82 -14.977 -3.229 1 93.44 101 ASN A N 1
ATOM 797 C CA . ASN A 1 101 ? -15.047 -15.508 -1.891 1 93.44 101 ASN A CA 1
ATOM 798 C C . ASN A 1 101 ? -13.734 -15.883 -1.205 1 93.44 101 ASN A C 1
ATOM 800 O O . ASN A 1 101 ? -13.602 -16.984 -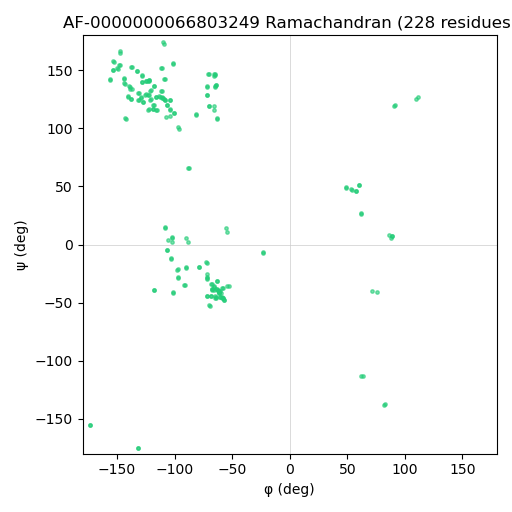0.674 1 93.44 101 ASN A O 1
ATOM 804 N N . GLN A 1 102 ? -12.852 -15.062 -1.257 1 93.56 102 GLN A N 1
ATOM 805 C CA . GLN A 1 102 ? -11.516 -15.305 -0.735 1 93.56 102 GLN A CA 1
ATOM 806 C C . GLN A 1 102 ? -11.25 -14.477 0.519 1 93.56 102 GLN A C 1
ATOM 808 O O . GLN A 1 102 ? -11.406 -13.25 0.504 1 93.56 102 GLN A O 1
ATOM 813 N N . LYS A 1 103 ? -10.844 -15.211 1.593 1 95.44 103 LYS A N 1
ATOM 814 C CA . LYS A 1 103 ? -10.406 -14.492 2.787 1 95.44 103 LYS A CA 1
ATOM 815 C C . LYS A 1 103 ? -9.148 -13.68 2.508 1 95.44 103 LYS A C 1
ATOM 817 O O . LYS A 1 103 ? -8.219 -14.164 1.859 1 95.44 103 LYS A O 1
ATOM 822 N N . THR A 1 104 ? -9.203 -12.43 3.02 1 96.5 104 THR A N 1
ATOM 823 C CA . THR A 1 104 ? -8.125 -11.508 2.703 1 96.5 104 THR A CA 1
ATOM 824 C C . THR A 1 104 ? -7.801 -10.617 3.904 1 96.5 104 THR A C 1
ATOM 826 O O . THR A 1 104 ? -8.711 -10.18 4.617 1 96.5 104 THR A O 1
ATOM 829 N N . SER A 1 105 ? -6.57 -10.422 4.117 1 97.81 105 SER A N 1
ATOM 830 C CA . SER A 1 105 ? -6.133 -9.406 5.07 1 97.81 105 SER A CA 1
ATOM 831 C C . SER A 1 105 ? -5.305 -8.32 4.383 1 97.81 105 SER A C 1
ATOM 833 O O . SER A 1 105 ? -4.5 -8.617 3.494 1 97.81 105 SER A O 1
ATOM 835 N N . VAL A 1 106 ? -5.59 -7.117 4.727 1 98.25 106 VAL A N 1
ATOM 836 C CA . VAL A 1 106 ? -4.836 -5.969 4.234 1 98.25 106 VAL A CA 1
ATOM 837 C C . VAL A 1 106 ? -4.324 -5.145 5.414 1 98.25 106 VAL A C 1
ATOM 839 O O . VAL A 1 106 ? -5.086 -4.809 6.324 1 98.25 106 VAL A O 1
ATOM 842 N N . VAL A 1 107 ? -3.072 -4.832 5.426 1 98.44 107 VAL A N 1
ATOM 843 C CA . VAL A 1 107 ? -2.49 -3.998 6.469 1 98.44 107 VAL A CA 1
ATOM 844 C C . VAL A 1 107 ? -1.852 -2.76 5.848 1 98.44 107 VAL A C 1
ATOM 846 O O . VAL A 1 107 ? -1.092 -2.865 4.879 1 98.44 107 VAL A O 1
ATOM 849 N N . ASN A 1 108 ? -2.246 -1.657 6.285 1 98.75 108 ASN A N 1
ATOM 850 C CA . ASN A 1 108 ? -1.688 -0.366 5.898 1 98.75 108 ASN A CA 1
ATOM 851 C C . ASN A 1 108 ? -0.833 0.232 7.012 1 98.75 108 ASN A C 1
ATOM 853 O O . ASN A 1 108 ? -1.321 0.46 8.117 1 98.75 108 ASN A O 1
ATOM 857 N N . ILE A 1 109 ? 0.444 0.471 6.719 1 97.62 109 ILE A N 1
ATOM 858 C CA . ILE A 1 109 ? 1.375 0.813 7.789 1 97.62 109 ILE A CA 1
ATOM 859 C C . ILE A 1 109 ? 2.125 2.094 7.43 1 97.62 109 ILE A C 1
ATOM 861 O O . ILE A 1 109 ? 2.525 2.285 6.277 1 97.62 109 ILE A O 1
ATOM 865 N N . TYR A 1 110 ? 2.32 2.906 8.344 1 96 110 TYR A N 1
ATOM 866 C CA . TYR A 1 110 ? 3.256 4.023 8.352 1 96 110 TYR A CA 1
ATOM 867 C C . TYR A 1 110 ? 4.238 3.91 9.508 1 96 110 TYR A C 1
ATOM 869 O O . TYR A 1 110 ? 3.834 3.871 10.672 1 96 110 TYR A O 1
ATOM 877 N N . SER A 1 111 ? 5.547 3.76 9.219 1 89.19 111 SER A N 1
ATOM 878 C CA . SER A 1 111 ? 6.57 3.65 10.25 1 89.19 111 SER A CA 1
ATOM 879 C C . SER A 1 111 ? 7.406 4.926 10.336 1 89.19 111 SER A C 1
ATOM 881 O O . SER A 1 111 ? 8.211 5.207 9.453 1 89.19 111 SER A O 1
ATOM 883 N N . PRO A 1 112 ? 7.254 5.668 11.391 1 78.19 112 PRO A N 1
ATOM 884 C CA . PRO A 1 112 ? 8.055 6.887 11.523 1 78.19 112 PRO A CA 1
ATOM 885 C C . PRO A 1 112 ? 9.555 6.598 11.648 1 78.19 112 PRO A C 1
ATOM 887 O O . PRO A 1 112 ? 9.938 5.477 11.992 1 78.19 112 PRO A O 1
ATOM 890 N N . CYS A 1 113 ? 10.445 7.434 11.125 1 62.06 113 CYS A N 1
ATOM 891 C CA . CYS A 1 113 ? 11.891 7.301 11.219 1 62.06 113 CYS A CA 1
ATOM 892 C C . CYS A 1 113 ? 12.328 7.195 12.68 1 62.06 113 CYS A C 1
ATOM 894 O O . CYS A 1 113 ? 13.523 7.227 12.969 1 62.06 113 CYS A O 1
ATOM 896 N N . ASP A 1 114 ? 11.547 6.969 13.602 1 52.69 114 ASP A N 1
ATOM 897 C CA . ASP A 1 114 ? 12.008 7.051 14.984 1 52.69 114 ASP A CA 1
ATOM 898 C C . ASP A 1 114 ? 13.047 5.973 15.281 1 52.69 114 ASP A C 1
ATOM 900 O O . ASP A 1 114 ? 12.977 4.871 14.734 1 52.69 114 ASP A O 1
ATOM 904 N N . SER A 1 115 ? 14.336 6.312 15.609 1 40.34 115 SER A N 1
ATOM 905 C CA . SER A 1 115 ? 15.414 5.719 16.406 1 40.34 115 SER A CA 1
ATOM 906 C C . SER A 1 115 ? 14.859 4.75 17.438 1 40.34 115 SER A C 1
ATOM 908 O O . SER A 1 115 ? 15.625 4.172 18.219 1 40.34 115 SER A O 1
ATOM 910 N N . GLN A 1 116 ? 13.633 4.621 17.641 1 34.44 116 GLN A N 1
ATOM 911 C CA . GLN A 1 116 ? 13.422 3.816 18.844 1 34.44 116 GLN A CA 1
ATOM 912 C C . GLN A 1 116 ? 13.391 2.328 18.5 1 34.44 116 GLN A C 1
ATOM 914 O O . GLN A 1 116 ? 12.883 1.933 17.453 1 34.44 116 GLN A O 1
ATOM 919 N N . MET B 1 1 ? -5.109 -14.562 0.666 1 93.69 1 MET B N 1
ATOM 920 C CA . MET B 1 1 ? -4.43 -13.398 0.109 1 93.69 1 MET B CA 1
ATOM 921 C C . MET B 1 1 ? -4.125 -12.375 1.197 1 93.69 1 MET B C 1
ATOM 923 O O . MET B 1 1 ? -5.039 -11.875 1.858 1 93.69 1 MET B O 1
ATOM 927 N N . ASN B 1 2 ? -2.912 -12.141 1.585 1 97.25 2 ASN B N 1
ATOM 928 C CA . ASN B 1 2 ? -2.459 -11.188 2.592 1 97.25 2 ASN B CA 1
ATOM 929 C C . ASN B 1 2 ? -1.527 -10.133 1.989 1 97.25 2 ASN B C 1
ATOM 931 O O . ASN B 1 2 ? -0.435 -10.461 1.523 1 97.25 2 ASN B O 1
ATOM 935 N N . ILE B 1 3 ? -2.004 -8.867 2.049 1 98.31 3 ILE B N 1
ATOM 936 C CA . ILE B 1 3 ? -1.279 -7.797 1.381 1 98.31 3 ILE B CA 1
ATOM 937 C C . ILE B 1 3 ? -0.902 -6.719 2.396 1 98.31 3 ILE B C 1
ATOM 939 O O . ILE B 1 3 ? -1.704 -6.367 3.266 1 98.31 3 ILE B O 1
ATOM 943 N N . VAL B 1 4 ? 0.292 -6.18 2.26 1 98.5 4 VAL B N 1
ATOM 94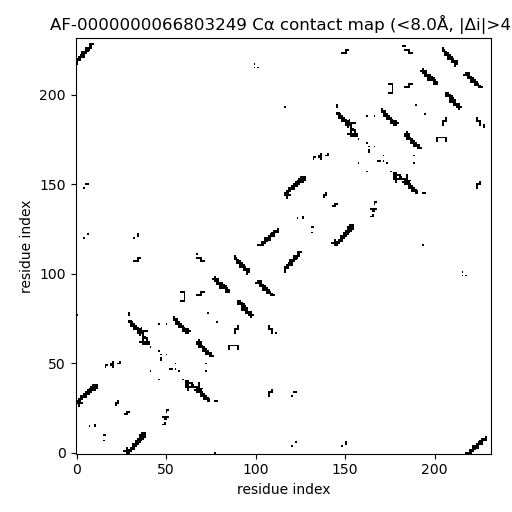4 C CA . VAL B 1 4 ? 0.763 -5.121 3.148 1 98.5 4 VAL B CA 1
ATOM 945 C C . VAL B 1 4 ? 1.14 -3.889 2.332 1 98.5 4 VAL B C 1
ATOM 947 O O . VAL B 1 4 ? 1.804 -3.998 1.299 1 98.5 4 VAL B O 1
ATOM 950 N N . SER B 1 5 ? 0.671 -2.789 2.65 1 98.69 5 SER B N 1
ATOM 951 C CA . SER B 1 5 ? 1.098 -1.473 2.188 1 98.69 5 SER B CA 1
ATOM 952 C C . SER B 1 5 ? 1.902 -0.745 3.26 1 98.69 5 SER B C 1
ATOM 954 O O . SER B 1 5 ? 1.406 -0.507 4.363 1 98.69 5 SER B O 1
ATOM 956 N N . TYR B 1 6 ? 3.139 -0.314 2.945 1 97.69 6 TYR B N 1
ATOM 957 C CA . TYR B 1 6 ? 4.047 0.084 4.016 1 97.69 6 TYR B CA 1
ATOM 958 C C . TYR B 1 6 ? 4.891 1.283 3.594 1 97.69 6 TYR B C 1
ATOM 960 O O . TYR B 1 6 ? 5.797 1.153 2.768 1 97.69 6 TYR B O 1
ATOM 968 N N . ASN B 1 7 ? 4.66 2.398 4.129 1 96.5 7 ASN B N 1
ATOM 969 C CA . ASN B 1 7 ? 5.625 3.488 4.051 1 96.5 7 ASN B CA 1
ATOM 970 C C . ASN B 1 7 ? 6.723 3.34 5.105 1 96.5 7 ASN B C 1
ATOM 972 O O . ASN B 1 7 ? 6.496 3.607 6.285 1 96.5 7 ASN B O 1
ATOM 976 N N . VAL B 1 8 ? 7.902 3.082 4.668 1 94.44 8 VAL B N 1
ATOM 977 C CA . VAL B 1 8 ? 8.938 2.639 5.598 1 94.44 8 VAL B CA 1
ATOM 978 C C . VAL B 1 8 ? 9.812 3.824 5.996 1 94.44 8 VAL B C 1
ATOM 980 O O . VAL B 1 8 ? 10.547 3.756 6.988 1 94.44 8 VAL B O 1
ATOM 983 N N . ARG B 1 9 ? 9.852 4.879 5.215 1 91.25 9 ARG B N 1
ATOM 984 C CA . ARG B 1 9 ? 10.633 6.082 5.473 1 91.25 9 ARG B CA 1
ATOM 985 C C . ARG B 1 9 ? 12.117 5.742 5.617 1 91.25 9 ARG B C 1
ATOM 987 O O . ARG B 1 9 ? 12.766 6.16 6.582 1 91.25 9 ARG B O 1
ATOM 994 N N . GLY B 1 10 ? 12.57 4.945 4.723 1 91.88 10 GLY B N 1
ATOM 995 C CA . GLY B 1 10 ? 13.977 4.574 4.695 1 91.88 10 GLY B CA 1
ATOM 996 C C . GLY B 1 10 ? 14.219 3.119 5.059 1 91.88 10 GLY B C 1
ATOM 997 O O . GLY B 1 10 ? 13.883 2.686 6.164 1 91.88 10 GLY B O 1
ATOM 998 N N . LEU B 1 11 ? 14.922 2.279 4.27 1 88.62 11 LEU B N 1
ATOM 999 C CA . LEU B 1 11 ? 15.203 0.864 4.484 1 88.62 11 LEU B CA 1
ATOM 1000 C C . LEU B 1 11 ? 16.656 0.66 4.914 1 88.62 11 LEU B C 1
ATOM 1002 O O . LEU B 1 11 ? 17.125 -0.477 5.031 1 88.62 11 LEU B O 1
ATOM 1006 N N . GLY B 1 12 ? 17.5 1.674 5.133 1 76.31 12 GLY B N 1
ATOM 1007 C CA . GLY B 1 12 ? 18.938 1.648 5.293 1 76.31 12 GLY B CA 1
ATOM 1008 C C . GLY B 1 12 ? 19.375 1.047 6.613 1 76.31 12 GLY B C 1
ATOM 1009 O O . GLY B 1 12 ? 20.547 0.647 6.762 1 76.31 12 GLY B O 1
ATOM 1010 N N . ARG B 1 13 ? 18.859 1.017 7.641 1 67.62 13 ARG B N 1
ATOM 1011 C CA . ARG B 1 13 ? 19.438 0.712 8.945 1 67.62 13 ARG B CA 1
ATOM 1012 C C . ARG B 1 13 ? 19.391 -0.786 9.227 1 67.62 13 ARG B C 1
ATOM 1014 O O . ARG B 1 13 ? 19.953 -1.252 10.219 1 67.62 13 ARG B O 1
ATOM 1021 N N . GLY B 1 14 ? 18.969 -1.583 8.453 1 75.38 14 GLY B N 1
ATOM 1022 C CA . GLY B 1 14 ? 18.906 -3.025 8.625 1 75.38 14 GLY B CA 1
ATOM 1023 C C . GLY B 1 14 ? 17.797 -3.463 9.562 1 75.38 14 GLY B C 1
ATOM 1024 O O . GLY B 1 14 ? 17.172 -4.508 9.359 1 75.38 14 GLY B O 1
ATOM 1025 N N . VAL B 1 15 ? 17.547 -2.736 10.734 1 79.44 15 VAL B N 1
ATOM 1026 C CA . VAL B 1 15 ? 16.516 -3.07 11.703 1 79.44 15 VAL B CA 1
ATOM 1027 C C . VAL B 1 15 ? 15.172 -3.219 11 1 79.44 15 VAL B C 1
ATOM 1029 O O . VAL B 1 15 ? 14.398 -4.129 11.305 1 79.44 15 VAL B O 1
ATOM 1032 N N . LYS B 1 16 ? 14.945 -2.49 10.086 1 87.12 16 LYS B N 1
ATOM 1033 C CA . LYS B 1 16 ? 13.664 -2.516 9.383 1 87.12 16 LYS B CA 1
ATOM 1034 C C . LYS B 1 16 ? 13.539 -3.768 8.523 1 87.12 16 LYS B C 1
ATOM 1036 O O . LYS B 1 16 ? 12.438 -4.277 8.32 1 87.12 16 LYS B O 1
ATOM 1041 N N . TRP B 1 17 ? 14.633 -4.273 8.078 1 86.81 17 TRP B N 1
ATOM 1042 C CA . TRP B 1 17 ? 14.602 -5.504 7.301 1 86.81 17 TRP B CA 1
ATOM 1043 C C . TRP B 1 17 ? 14.094 -6.672 8.141 1 86.81 17 TRP B C 1
ATOM 1045 O O . TRP B 1 17 ? 13.258 -7.453 7.688 1 86.81 17 TRP B O 1
ATOM 1055 N N . GLY B 1 18 ? 14.695 -6.672 9.32 1 88.69 18 GLY B N 1
ATOM 1056 C CA . GLY B 1 18 ? 14.242 -7.707 10.234 1 88.69 18 GLY B CA 1
ATOM 1057 C C . GLY B 1 18 ? 12.766 -7.59 10.578 1 88.69 18 GLY B C 1
ATOM 1058 O O . GLY B 1 18 ? 12.062 -8.602 10.664 1 88.69 18 GLY B O 1
ATOM 1059 N N . ALA B 1 19 ? 12.336 -6.371 10.805 1 90.19 19 ALA B N 1
ATOM 1060 C CA . ALA B 1 19 ? 10.938 -6.129 11.133 1 90.19 19 ALA B CA 1
ATOM 1061 C C . ALA B 1 19 ? 10.023 -6.562 9.984 1 90.19 19 ALA B C 1
ATOM 1063 O O . ALA B 1 19 ? 8.984 -7.18 10.219 1 90.19 19 ALA B O 1
ATOM 1064 N N . ILE B 1 20 ? 10.43 -6.312 8.812 1 94 20 ILE B N 1
ATOM 1065 C CA . ILE B 1 20 ? 9.648 -6.688 7.641 1 94 20 ILE B CA 1
ATOM 1066 C C . ILE B 1 20 ? 9.625 -8.203 7.5 1 94 20 ILE B C 1
ATOM 1068 O O . ILE B 1 20 ? 8.57 -8.797 7.262 1 94 20 ILE B O 1
ATOM 1072 N N . ARG B 1 21 ? 10.758 -8.773 7.672 1 94.44 21 ARG B N 1
ATOM 1073 C CA . ARG B 1 21 ? 10.836 -10.227 7.586 1 94.44 21 ARG B CA 1
ATOM 1074 C C . ARG B 1 21 ? 9.906 -10.875 8.602 1 94.44 21 ARG B C 1
ATOM 1076 O O . ARG B 1 21 ? 9.203 -11.836 8.281 1 94.44 21 ARG B O 1
ATOM 1083 N N . ARG B 1 22 ? 9.953 -10.383 9.797 1 95 22 ARG B N 1
ATOM 1084 C CA . ARG B 1 22 ? 9.078 -10.906 10.844 1 95 22 ARG B CA 1
ATOM 1085 C C . ARG B 1 22 ? 7.609 -10.719 10.461 1 95 22 ARG B C 1
ATOM 1087 O O . ARG B 1 22 ? 6.793 -11.617 10.672 1 95 22 ARG B O 1
ATOM 1094 N N . LEU B 1 23 ? 7.309 -9.57 9.992 1 94.56 23 LEU B N 1
ATOM 1095 C CA . LEU B 1 23 ? 5.945 -9.289 9.547 1 94.56 23 LEU B CA 1
ATOM 1096 C C . LEU B 1 23 ? 5.508 -10.281 8.484 1 94.56 23 LEU B C 1
ATOM 1098 O O . LEU B 1 23 ? 4.418 -10.852 8.562 1 94.56 23 LEU B O 1
ATOM 1102 N N . VAL B 1 24 ? 6.34 -10.508 7.48 1 95.81 24 VAL B N 1
ATOM 1103 C CA . VAL B 1 24 ? 6.047 -11.406 6.371 1 95.81 24 VAL B CA 1
ATOM 1104 C C . VAL B 1 24 ? 5.789 -12.812 6.91 1 95.81 24 VAL B C 1
ATOM 1106 O O . VAL B 1 24 ? 4.812 -13.461 6.523 1 95.81 24 VAL B O 1
ATOM 1109 N N . ARG B 1 25 ? 6.617 -13.203 7.762 1 94.69 25 ARG B N 1
ATOM 1110 C CA . ARG B 1 25 ? 6.527 -14.547 8.312 1 94.69 25 ARG B CA 1
ATOM 1111 C C . ARG B 1 25 ? 5.301 -14.688 9.211 1 94.69 25 ARG B C 1
ATOM 1113 O O . ARG B 1 25 ? 4.5 -15.609 9.039 1 94.69 25 ARG B O 1
ATOM 1120 N N . ASN B 1 26 ? 5.164 -13.789 10.172 1 94.81 26 ASN B N 1
ATOM 1121 C CA . ASN B 1 26 ? 4.133 -13.906 11.195 1 94.81 26 ASN B CA 1
ATOM 1122 C C . ASN B 1 26 ? 2.736 -13.734 10.602 1 94.81 26 ASN B C 1
ATOM 1124 O O . ASN B 1 26 ? 1.778 -14.352 11.07 1 94.81 26 ASN B O 1
ATOM 1128 N N . GLN B 1 27 ? 2.648 -12.898 9.617 1 94.19 27 GLN B N 1
ATOM 1129 C CA . GLN B 1 27 ? 1.337 -12.602 9.055 1 94.19 27 GLN B CA 1
ATOM 1130 C C . GLN B 1 27 ? 1.118 -13.352 7.742 1 94.19 27 GLN B C 1
ATOM 1132 O O . GLN B 1 27 ? 0.13 -13.109 7.047 1 94.19 27 GLN B O 1
ATOM 1137 N N . LYS B 1 28 ? 2.084 -14.25 7.363 1 95.75 28 LYS B N 1
ATOM 1138 C CA . LYS B 1 28 ? 1.995 -15.023 6.129 1 95.75 28 LYS B CA 1
ATOM 1139 C C . LYS B 1 28 ? 1.669 -14.133 4.938 1 95.75 28 LYS B C 1
ATOM 1141 O O . LYS B 1 28 ? 0.738 -14.406 4.18 1 95.75 28 LYS B O 1
ATOM 1146 N N . VAL B 1 29 ? 2.381 -13.094 4.82 1 97.75 29 VAL B N 1
ATOM 1147 C CA . VAL B 1 29 ? 2.162 -12.086 3.789 1 97.75 29 VAL B CA 1
ATOM 1148 C C . VAL B 1 29 ? 2.402 -12.688 2.41 1 97.75 29 VAL B C 1
ATOM 1150 O O . VAL B 1 29 ? 3.355 -13.445 2.215 1 97.75 29 VAL B O 1
ATOM 1153 N N . ASP B 1 30 ? 1.525 -12.352 1.498 1 97.69 30 ASP B N 1
ATOM 1154 C CA . ASP B 1 30 ? 1.675 -12.812 0.122 1 97.69 30 ASP B CA 1
ATOM 1155 C C . ASP B 1 30 ? 2.348 -11.75 -0.747 1 97.69 30 ASP B C 1
ATOM 1157 O O . ASP B 1 30 ? 3.01 -12.078 -1.733 1 97.69 30 ASP B O 1
ATOM 1161 N N . MET B 1 31 ? 2.186 -10.508 -0.414 1 98.31 31 MET B N 1
ATOM 1162 C CA . MET B 1 31 ? 2.738 -9.391 -1.179 1 98.31 31 MET B CA 1
ATOM 1163 C C . MET B 1 31 ? 2.9 -8.156 -0.3 1 98.31 31 MET B C 1
ATOM 1165 O O . MET B 1 31 ? 2.037 -7.859 0.527 1 98.31 31 MET B O 1
ATOM 1169 N N . ILE B 1 32 ? 3.936 -7.438 -0.509 1 98.44 32 ILE B N 1
ATOM 1170 C CA . ILE B 1 32 ? 4.16 -6.195 0.224 1 98.44 32 ILE B CA 1
ATOM 1171 C C . ILE B 1 32 ? 4.539 -5.082 -0.75 1 98.44 32 ILE B C 1
ATOM 1173 O O . ILE B 1 32 ? 5.352 -5.289 -1.652 1 98.44 32 ILE B O 1
ATOM 1177 N N . CYS B 1 33 ? 3.881 -3.932 -0.658 1 98.62 33 CYS B N 1
ATOM 1178 C CA . CYS B 1 33 ? 4.219 -2.697 -1.356 1 98.62 33 CYS B CA 1
ATOM 1179 C C . CYS B 1 33 ? 4.887 -1.701 -0.415 1 98.62 33 CYS B C 1
ATOM 1181 O O . CYS B 1 33 ? 4.254 -1.204 0.519 1 98.62 33 CYS B O 1
ATOM 1183 N N . ILE B 1 34 ? 6.102 -1.369 -0.684 1 97.56 34 ILE B N 1
ATOM 1184 C CA . ILE B 1 34 ? 6.871 -0.491 0.192 1 97.56 34 ILE B CA 1
ATOM 1185 C C . ILE B 1 34 ? 7.121 0.843 -0.508 1 97.56 34 ILE B C 1
ATOM 1187 O O . ILE B 1 34 ? 7.488 0.874 -1.685 1 97.56 34 ILE B O 1
ATOM 1191 N N . GLN B 1 35 ? 6.883 1.924 0.142 1 96.88 35 GLN B N 1
ATOM 1192 C CA . GLN B 1 35 ? 7.191 3.271 -0.327 1 96.88 35 GLN B CA 1
ATOM 1193 C C . GLN B 1 35 ? 8.312 3.9 0.501 1 96.88 35 GLN B C 1
ATOM 1195 O O . GLN B 1 35 ? 8.531 3.51 1.649 1 96.88 35 GLN B O 1
ATOM 1200 N N . GLU B 1 36 ? 9.047 4.793 -0.116 1 94.62 36 GLU B N 1
ATOM 1201 C CA . GLU B 1 36 ? 10.141 5.551 0.482 1 94.62 36 GLU B CA 1
ATOM 1202 C C . GLU B 1 36 ? 11.234 4.625 0.995 1 94.62 36 GLU B C 1
ATOM 1204 O O . GLU B 1 36 ? 11.664 4.738 2.145 1 94.62 36 GLU B O 1
ATOM 1209 N N . THR B 1 37 ? 11.664 3.775 0.197 1 95 37 THR B N 1
ATOM 1210 C CA . THR B 1 37 ? 12.812 2.941 0.545 1 95 37 THR B CA 1
ATOM 1211 C C . THR B 1 37 ? 14.062 3.793 0.733 1 95 37 THR B C 1
ATOM 1213 O O . THR B 1 37 ? 14.969 3.416 1.475 1 95 37 THR B O 1
ATOM 1216 N N . LYS B 1 38 ? 14.133 4.902 -0.014 1 93.5 38 LYS B N 1
ATOM 1217 C CA . LYS B 1 38 ? 15.25 5.848 -0.036 1 93.5 38 LYS B CA 1
ATOM 1218 C C . LYS B 1 38 ? 16.531 5.176 -0.514 1 93.5 38 LYS B C 1
ATOM 1220 O O . LYS B 1 38 ? 17.625 5.547 -0.091 1 93.5 38 LYS B O 1
ATOM 1225 N N . ARG B 1 39 ? 16.281 4.156 -1.288 1 93.5 39 ARG B N 1
ATOM 1226 C CA . ARG B 1 39 ? 17.391 3.422 -1.868 1 93.5 39 ARG B CA 1
ATOM 1227 C C . ARG B 1 39 ? 17.5 3.68 -3.367 1 93.5 39 ARG B C 1
ATOM 1229 O O . ARG B 1 39 ? 16.484 3.723 -4.07 1 93.5 39 ARG B O 1
ATOM 1236 N N . GLU B 1 40 ? 18.719 3.762 -3.814 1 94.12 40 GLU B N 1
ATOM 1237 C CA . GLU B 1 40 ? 18.953 3.947 -5.242 1 94.12 40 GLU B CA 1
ATOM 1238 C C . GLU B 1 40 ? 19.078 2.607 -5.961 1 94.12 40 GLU B C 1
ATOM 1240 O O . GLU B 1 40 ? 18.984 2.543 -7.188 1 94.12 40 GLU B O 1
ATOM 1245 N N . SER B 1 41 ? 19.359 1.621 -5.191 1 93.69 41 SER B N 1
ATOM 1246 C CA . SER B 1 41 ? 19.469 0.278 -5.754 1 93.69 41 SER B CA 1
ATOM 1247 C C . SER B 1 41 ? 19.062 -0.782 -4.734 1 93.69 41 SER B C 1
ATOM 1249 O O . SER B 1 41 ? 19.125 -0.546 -3.527 1 93.69 41 SER B O 1
ATOM 1251 N N . ILE B 1 42 ? 18.562 -1.876 -5.199 1 92.69 42 ILE B N 1
ATOM 1252 C CA . ILE B 1 42 ? 18.25 -3.041 -4.379 1 92.69 42 ILE B CA 1
ATOM 1253 C C . ILE B 1 42 ? 18.672 -4.312 -5.117 1 92.69 42 ILE B C 1
ATOM 1255 O O . ILE B 1 42 ? 18.453 -4.43 -6.328 1 92.69 42 ILE B O 1
ATOM 1259 N N . ASP B 1 43 ? 19.281 -5.203 -4.441 1 91.75 43 ASP B N 1
ATOM 1260 C CA . ASP B 1 43 ? 19.734 -6.422 -5.105 1 91.75 43 ASP B CA 1
ATOM 1261 C C . ASP B 1 43 ? 18.906 -7.625 -4.648 1 91.75 43 ASP B C 1
ATOM 1263 O O . ASP B 1 43 ? 18.062 -7.508 -3.75 1 91.75 43 ASP B O 1
ATOM 1267 N N . LYS B 1 44 ? 19.203 -8.664 -5.305 1 92.56 44 LYS B N 1
ATOM 1268 C CA . LYS B 1 44 ? 18.469 -9.906 -5.062 1 92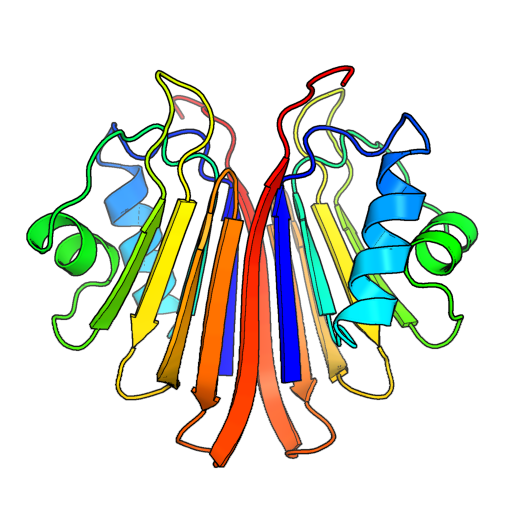.56 44 LYS B CA 1
ATOM 1269 C C . LYS B 1 44 ? 18.641 -10.367 -3.617 1 92.56 44 LYS B C 1
ATOM 1271 O O . LYS B 1 44 ? 17.672 -10.812 -2.988 1 92.56 44 LYS B O 1
ATOM 1276 N N . ALA B 1 45 ? 19.812 -10.258 -3.148 1 90.69 45 ALA B N 1
ATOM 1277 C CA . ALA B 1 45 ? 20.109 -10.703 -1.789 1 90.69 45 ALA B CA 1
ATOM 1278 C C . ALA B 1 45 ? 19.281 -9.93 -0.767 1 90.69 45 ALA B C 1
ATOM 1280 O O . ALA B 1 45 ? 18.781 -10.508 0.198 1 90.69 45 ALA B O 1
ATOM 1281 N N . THR B 1 46 ? 19.094 -8.672 -0.931 1 90 46 THR B N 1
ATOM 1282 C CA . THR B 1 46 ? 18.312 -7.824 -0.043 1 90 46 THR B CA 1
ATOM 1283 C C . THR B 1 46 ? 16.844 -8.242 -0.061 1 90 46 THR B C 1
ATOM 1285 O O . THR B 1 46 ? 16.219 -8.391 0.993 1 90 46 THR B O 1
ATOM 1288 N N . CYS B 1 47 ? 16.297 -8.5 -1.237 1 93.75 47 CYS B N 1
ATOM 1289 C CA . CYS B 1 47 ? 14.898 -8.914 -1.361 1 93.75 47 CYS B CA 1
ATOM 1290 C C . CYS B 1 47 ? 14.664 -10.258 -0.676 1 93.75 47 CYS B C 1
ATOM 1292 O O . CYS B 1 47 ? 13.664 -10.438 0.022 1 93.75 47 CYS B O 1
ATOM 1294 N N . HIS B 1 48 ? 15.664 -11.141 -0.808 1 93.12 48 HIS B N 1
ATOM 1295 C CA . HIS B 1 48 ? 15.562 -12.438 -0.149 1 93.12 48 HIS B CA 1
ATOM 1296 C C . HIS B 1 48 ? 15.609 -12.289 1.368 1 93.12 48 HIS B C 1
ATOM 1298 O O . HIS B 1 48 ? 14.883 -12.977 2.086 1 93.12 48 HIS B O 1
ATOM 1304 N N . ALA B 1 49 ? 16.422 -11.406 1.743 1 89.62 49 ALA B N 1
ATOM 1305 C CA . ALA B 1 49 ? 16.547 -11.172 3.178 1 89.62 49 ALA B CA 1
ATOM 1306 C C . ALA B 1 49 ? 15.281 -10.562 3.756 1 89.62 49 ALA B C 1
ATOM 1308 O O . ALA B 1 49 ? 14.844 -10.938 4.848 1 89.62 49 ALA B O 1
ATOM 1309 N N . LEU B 1 50 ? 14.633 -9.672 3.066 1 92.06 50 LEU B N 1
ATOM 1310 C CA . LEU B 1 50 ? 13.398 -9.016 3.49 1 92.06 50 LEU B CA 1
ATOM 1311 C C . LEU B 1 50 ? 12.25 -10.016 3.578 1 92.06 50 LEU B C 1
ATOM 1313 O O . LEU B 1 50 ? 11.43 -9.945 4.492 1 92.06 50 LEU B O 1
ATOM 1317 N N . TRP B 1 51 ? 12.258 -10.945 2.68 1 95.06 51 TRP B N 1
ATOM 1318 C CA . TRP B 1 51 ? 11.141 -11.875 2.586 1 95.06 51 TRP B CA 1
ATOM 1319 C C . TRP B 1 51 ? 11.398 -13.117 3.439 1 95.06 51 TRP B C 1
ATOM 1321 O O . TRP B 1 51 ? 10.469 -13.68 4.023 1 95.06 51 TRP B O 1
ATOM 1331 N N . GLY B 1 52 ? 12.672 -13.578 3.545 1 91.69 52 GLY B N 1
ATOM 1332 C CA . GLY B 1 52 ? 13.055 -14.773 4.27 1 91.69 52 GLY B CA 1
ATOM 1333 C C . GLY B 1 52 ? 12.945 -16.031 3.436 1 91.69 52 GLY B C 1
ATOM 1334 O O . GLY B 1 52 ? 12.875 -17.141 3.977 1 91.69 52 GLY B O 1
ATOM 1335 N N . ASP B 1 53 ? 12.703 -15.914 2.172 1 87.62 53 ASP B N 1
ATOM 1336 C CA . ASP B 1 53 ? 12.602 -17.016 1.222 1 87.62 53 ASP B CA 1
ATOM 1337 C C . ASP B 1 53 ? 13.102 -16.594 -0.161 1 87.62 53 ASP B C 1
ATOM 1339 O O . ASP B 1 53 ? 13.219 -15.406 -0.447 1 87.62 53 ASP B O 1
ATOM 1343 N N . SER B 1 54 ? 13.336 -17.625 -0.991 1 88.5 54 SER B N 1
ATOM 1344 C CA . SER B 1 54 ? 13.914 -17.297 -2.295 1 88.5 54 SER B CA 1
ATOM 1345 C C . SER B 1 54 ? 12.859 -17.359 -3.393 1 88.5 54 SER B C 1
ATOM 1347 O O . SER B 1 54 ? 13.102 -16.906 -4.516 1 88.5 54 SER B O 1
ATOM 1349 N N . ASP B 1 55 ? 11.766 -17.875 -3.115 1 95.25 55 ASP B N 1
ATOM 1350 C CA . ASP B 1 55 ? 10.727 -17.984 -4.133 1 95.25 55 ASP B CA 1
ATOM 1351 C C . ASP B 1 55 ? 9.852 -16.734 -4.172 1 95.25 55 ASP B C 1
ATOM 1353 O O . ASP B 1 55 ? 8.656 -16.797 -3.871 1 95.25 55 ASP B O 1
ATOM 1357 N N . ILE B 1 56 ? 10.508 -15.664 -4.566 1 97.25 56 ILE B N 1
ATOM 1358 C CA . ILE B 1 56 ? 9.805 -14.383 -4.559 1 97.25 56 ILE B CA 1
ATOM 1359 C C . ILE B 1 56 ? 10.047 -13.664 -5.883 1 97.25 56 ILE B C 1
ATOM 1361 O O . ILE B 1 56 ? 11.023 -13.938 -6.582 1 97.25 56 ILE B O 1
ATOM 1365 N N . GLY B 1 57 ? 9.07 -12.859 -6.316 1 97.75 57 GLY B N 1
ATOM 1366 C CA . GLY B 1 57 ? 9.266 -11.805 -7.293 1 97.75 57 GLY B CA 1
ATOM 1367 C C . GLY B 1 57 ? 9.359 -10.422 -6.668 1 97.75 57 GLY B C 1
ATOM 1368 O O . GLY B 1 57 ? 8.945 -10.227 -5.523 1 97.75 57 GLY B O 1
ATOM 1369 N N . TRP B 1 58 ? 10.031 -9.523 -7.422 1 98.19 58 TRP B N 1
ATOM 1370 C CA . TRP B 1 58 ? 10.062 -8.156 -6.926 1 98.19 58 TRP B CA 1
ATOM 1371 C C . TRP B 1 58 ? 10.242 -7.164 -8.07 1 98.19 58 TRP B C 1
ATOM 1373 O O . TRP B 1 58 ? 10.734 -7.523 -9.141 1 98.19 58 TRP B O 1
ATOM 1383 N N . GLU B 1 59 ? 9.734 -6.012 -7.938 1 98.19 59 GLU B N 1
ATOM 1384 C CA . GLU B 1 59 ? 9.969 -4.844 -8.781 1 98.19 59 GLU B CA 1
ATOM 1385 C C . GLU B 1 59 ? 10.367 -3.631 -7.949 1 98.19 59 GLU B C 1
ATOM 1387 O O . GLU B 1 59 ? 9.891 -3.459 -6.824 1 98.19 59 GLU B O 1
ATOM 1392 N N . PHE B 1 60 ? 11.227 -2.84 -8.562 1 98 60 PHE B N 1
ATOM 1393 C CA . PHE B 1 60 ? 11.844 -1.751 -7.816 1 98 60 PHE B CA 1
ATOM 1394 C C . PHE B 1 60 ? 11.914 -0.484 -8.664 1 98 60 PHE B C 1
ATOM 1396 O O . PHE B 1 60 ? 12.203 -0.545 -9.859 1 98 60 PHE B O 1
ATOM 1403 N N . GLN B 1 61 ? 11.547 0.626 -8.109 1 97.5 61 GLN B N 1
ATOM 1404 C CA . GLN B 1 61 ? 11.75 1.958 -8.664 1 97.5 61 GLN B CA 1
ATOM 1405 C C . GLN B 1 61 ? 12.68 2.785 -7.785 1 97.5 61 GLN B C 1
ATOM 1407 O O . GLN B 1 61 ? 12.336 3.127 -6.652 1 97.5 61 GLN B O 1
ATOM 1412 N N . PRO B 1 62 ? 13.852 3.168 -8.266 1 96.56 62 PRO B N 1
ATOM 1413 C CA . PRO B 1 62 ? 14.891 3.805 -7.457 1 96.56 62 PRO B CA 1
ATOM 1414 C C . PRO B 1 62 ? 14.469 5.172 -6.922 1 96.56 62 PRO B C 1
ATOM 1416 O O . PRO B 1 62 ? 13.727 5.898 -7.59 1 96.56 62 PRO B O 1
ATOM 1419 N N . ALA B 1 63 ? 15 5.391 -5.75 1 94.38 63 ALA B N 1
ATOM 1420 C CA . ALA B 1 63 ? 14.883 6.738 -5.203 1 94.38 63 ALA B CA 1
ATOM 1421 C C . ALA B 1 63 ? 15.766 7.719 -5.969 1 94.38 63 ALA B C 1
ATOM 1423 O O . ALA B 1 63 ? 16.734 7.312 -6.625 1 94.38 63 ALA B O 1
ATOM 1424 N N . ILE B 1 64 ? 15.258 8.898 -6.031 1 90.5 64 ILE B N 1
ATOM 1425 C CA . ILE B 1 64 ? 16.109 9.984 -6.488 1 90.5 64 ILE B CA 1
ATOM 1426 C C . ILE B 1 64 ? 16.688 10.734 -5.285 1 90.5 64 ILE B C 1
ATOM 1428 O O . ILE B 1 64 ? 15.984 11.516 -4.645 1 90.5 64 ILE B O 1
ATOM 1432 N N . ASN B 1 65 ? 17.891 10.438 -4.988 1 83.56 65 ASN B N 1
ATOM 1433 C CA . ASN B 1 65 ? 18.531 10.883 -3.752 1 83.56 65 ASN B CA 1
ATOM 1434 C C . ASN B 1 65 ? 17.812 10.328 -2.521 1 83.56 65 ASN B C 1
ATOM 1436 O O . ASN B 1 65 ? 17.75 9.117 -2.33 1 83.56 65 ASN B O 1
ATOM 1440 N N . THR B 1 66 ? 17.188 11.164 -1.718 1 79.44 66 THR B N 1
ATOM 1441 C CA . THR B 1 66 ? 16.578 10.672 -0.488 1 79.44 66 THR B CA 1
ATOM 1442 C C . THR B 1 66 ? 15.047 10.672 -0.6 1 79.44 66 THR B C 1
ATOM 1444 O O . THR B 1 66 ? 14.352 10.414 0.381 1 79.44 66 THR B O 1
ATOM 1447 N N . ALA B 1 67 ? 14.711 10.836 -1.939 1 84.38 67 ALA B N 1
ATOM 1448 C CA . ALA B 1 67 ? 13.266 10.969 -2.1 1 84.38 67 ALA B CA 1
ATOM 1449 C C . ALA B 1 67 ? 12.672 9.758 -2.805 1 84.38 67 ALA B C 1
ATOM 1451 O O . ALA B 1 67 ? 13.211 9.297 -3.814 1 84.38 67 ALA B O 1
ATOM 1452 N N . GLY B 1 68 ? 11.727 9.227 -2.191 1 92.12 68 GLY B N 1
ATOM 1453 C CA . GLY B 1 68 ? 10.945 8.172 -2.812 1 92.12 68 GLY B CA 1
ATOM 1454 C C . GLY B 1 68 ? 11.594 6.805 -2.707 1 92.12 68 GLY B C 1
ATOM 1455 O O . GLY B 1 68 ? 12.117 6.441 -1.651 1 92.12 68 GLY B O 1
ATOM 1456 N N . GLY B 1 69 ? 11.516 6.062 -3.861 1 96.12 69 GLY B N 1
ATOM 1457 C CA . GLY B 1 69 ? 11.898 4.66 -3.873 1 96.12 69 GLY B CA 1
ATOM 1458 C C . GLY B 1 69 ? 10.734 3.725 -3.584 1 96.12 69 GLY B C 1
ATOM 1459 O O . GLY B 1 69 ? 10.133 3.789 -2.51 1 96.12 69 GLY B O 1
ATOM 1460 N N . LEU B 1 70 ? 10.438 2.865 -4.516 1 98.06 70 LEU B N 1
ATOM 1461 C CA . LEU B 1 70 ? 9.336 1.92 -4.391 1 98.06 70 LEU B CA 1
ATOM 1462 C C . LEU B 1 70 ? 9.828 0.484 -4.531 1 98.06 70 LEU B C 1
ATOM 1464 O O . LEU B 1 70 ? 10.719 0.205 -5.34 1 98.06 70 LEU B O 1
ATOM 1468 N N . LEU B 1 71 ? 9.258 -0.338 -3.758 1 98.06 71 LEU B N 1
ATOM 1469 C CA . LEU B 1 71 ? 9.562 -1.762 -3.855 1 98.06 71 LEU B CA 1
ATOM 1470 C C . LEU B 1 71 ? 8.305 -2.602 -3.67 1 98.06 71 LEU B C 1
ATOM 1472 O O . LEU B 1 71 ? 7.52 -2.357 -2.752 1 98.06 71 LEU B O 1
ATOM 1476 N N . CYS B 1 72 ? 8.016 -3.506 -4.562 1 98.69 72 CYS B N 1
ATOM 1477 C CA . CYS B 1 72 ? 7.012 -4.551 -4.406 1 98.69 72 CYS B CA 1
ATOM 1478 C C . CYS B 1 72 ? 7.664 -5.93 -4.352 1 98.69 72 CYS B C 1
ATOM 1480 O O . CYS B 1 72 ? 8.523 -6.246 -5.176 1 98.69 72 CYS B O 1
ATOM 1482 N N . VAL B 1 73 ? 7.367 -6.652 -3.398 1 98.19 73 VAL B N 1
ATOM 1483 C CA . VAL B 1 73 ? 7.824 -8.031 -3.283 1 98.19 73 VAL B CA 1
ATOM 1484 C C . VAL B 1 73 ? 6.625 -8.961 -3.102 1 98.19 73 VAL B C 1
ATOM 1486 O O . VAL B 1 73 ? 5.684 -8.633 -2.379 1 98.19 73 VAL B O 1
ATOM 1489 N N . TRP B 1 74 ? 6.672 -10.133 -3.738 1 98.25 74 TRP B N 1
ATOM 1490 C CA . TRP B 1 74 ? 5.555 -11.055 -3.578 1 98.25 74 TRP B CA 1
ATOM 1491 C C . TRP B 1 74 ? 6.027 -12.5 -3.645 1 98.25 74 TRP B C 1
ATOM 1493 O O . TRP B 1 74 ? 7.094 -12.789 -4.199 1 98.25 74 TRP B O 1
ATOM 1503 N N . SER B 1 75 ? 5.27 -13.375 -3.021 1 97.56 75 SER B N 1
ATOM 1504 C CA . SER B 1 75 ? 5.484 -14.812 -3.168 1 97.56 75 SER B CA 1
ATOM 1505 C C . SER B 1 75 ? 5.055 -15.297 -4.547 1 97.56 75 SER B C 1
ATOM 1507 O O . SER B 1 75 ? 3.908 -15.094 -4.957 1 97.56 75 SER B O 1
ATOM 1509 N N . GLN B 1 76 ? 5.918 -16 -5.199 1 97.56 76 GLN B N 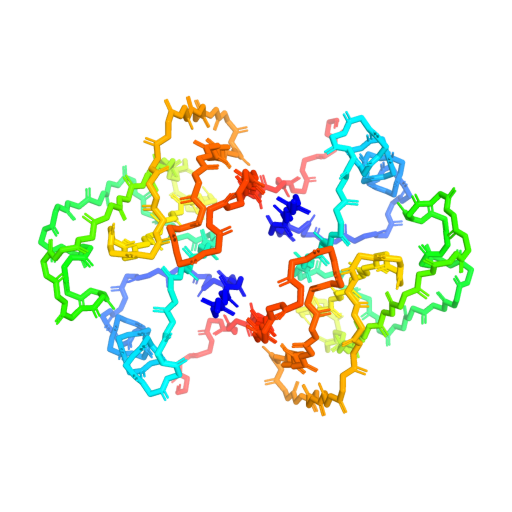1
ATOM 1510 C CA . GLN B 1 76 ? 5.602 -16.5 -6.527 1 97.56 76 GLN B CA 1
ATOM 1511 C C . GLN B 1 76 ? 4.578 -17.641 -6.457 1 97.56 76 GLN B C 1
ATOM 1513 O O . GLN B 1 76 ? 3.951 -17.984 -7.461 1 97.56 76 GLN B O 1
ATOM 1518 N N . GLN B 1 77 ? 4.398 -18.172 -5.328 1 96.56 77 GLN B N 1
ATOM 1519 C CA . GLN B 1 77 ? 3.393 -19.203 -5.125 1 96.56 77 GLN B CA 1
ATOM 1520 C C . GLN B 1 77 ? 1.998 -18.594 -4.996 1 96.56 77 GLN B C 1
ATOM 1522 O O . GLN B 1 77 ? 0.994 -19.297 -5.172 1 96.56 77 GLN B O 1
ATOM 1527 N N . ALA B 1 78 ? 1.963 -17.391 -4.711 1 97 78 ALA B N 1
ATOM 1528 C CA . ALA B 1 78 ? 0.678 -16.75 -4.477 1 97 78 ALA B CA 1
ATOM 1529 C C . ALA B 1 78 ? 0.243 -15.938 -5.695 1 97 78 ALA B C 1
ATOM 1531 O O . ALA B 1 78 ? -0.927 -15.969 -6.082 1 97 78 ALA B O 1
ATOM 1532 N N . PHE B 1 79 ? 1.165 -15.242 -6.328 1 98.25 79 PHE B N 1
ATOM 1533 C CA . PHE B 1 79 ? 0.867 -14.297 -7.398 1 98.25 79 PHE B CA 1
ATOM 1534 C C . PHE B 1 79 ? 1.778 -14.531 -8.594 1 98.25 79 PHE B C 1
ATOM 1536 O O . PHE B 1 79 ? 3.004 -14.547 -8.461 1 98.25 79 PHE B O 1
ATOM 1543 N N . LYS B 1 80 ? 1.177 -14.734 -9.711 1 98.44 80 LYS B N 1
ATOM 1544 C CA . LYS B 1 80 ? 1.918 -14.875 -10.961 1 98.44 80 LYS B CA 1
ATOM 1545 C C . LYS B 1 80 ? 1.885 -13.578 -11.773 1 98.44 80 LYS B C 1
ATOM 1547 O O . LYS B 1 80 ? 0.836 -13.195 -12.297 1 98.44 80 LYS B O 1
ATOM 1552 N N . LEU B 1 81 ? 2.996 -12.977 -11.914 1 98.56 81 LEU B N 1
ATOM 1553 C CA . LEU B 1 81 ? 3.109 -11.727 -12.664 1 98.56 81 LEU B CA 1
ATOM 1554 C C . LEU B 1 81 ? 2.955 -11.977 -14.164 1 98.56 81 LEU B C 1
ATOM 1556 O O . LEU B 1 81 ? 3.555 -12.906 -14.703 1 98.56 81 LEU B O 1
ATOM 1560 N N . GLU B 1 82 ? 2.182 -11.117 -14.781 1 98.62 82 GLU B N 1
ATOM 1561 C CA . GLU B 1 82 ? 1.992 -11.211 -16.219 1 98.62 82 GLU B CA 1
ATOM 1562 C C . GLU B 1 82 ? 2.508 -9.961 -16.938 1 98.62 82 GLU B C 1
ATOM 1564 O O . GLU B 1 82 ? 3.008 -10.047 -18.062 1 98.62 82 GLU B O 1
ATOM 1569 N N . ARG B 1 83 ? 2.287 -8.852 -16.359 1 98.38 83 ARG B N 1
ATOM 1570 C CA . ARG B 1 83 ? 2.715 -7.566 -16.906 1 98.38 83 ARG B CA 1
ATOM 1571 C C . ARG B 1 83 ? 3.135 -6.609 -15.789 1 98.38 83 ARG B C 1
ATOM 1573 O O . ARG B 1 83 ? 2.584 -6.652 -14.688 1 98.38 83 ARG B O 1
ATOM 1580 N N . LYS B 1 84 ? 4.133 -5.848 -16.078 1 98.5 84 LYS B N 1
ATOM 1581 C CA . LYS B 1 84 ? 4.539 -4.809 -15.133 1 98.5 84 LYS B CA 1
ATOM 1582 C C . LYS B 1 84 ? 4.875 -3.508 -15.859 1 98.5 84 LYS B C 1
ATOM 1584 O O . LYS B 1 84 ? 5.211 -3.521 -17.047 1 98.5 84 LYS B O 1
ATOM 1589 N N . GLU B 1 85 ? 4.723 -2.457 -15.227 1 98.31 85 GLU B N 1
ATOM 1590 C CA . GLU B 1 85 ? 5.156 -1.13 -15.648 1 98.31 85 GLU B CA 1
ATOM 1591 C C . GLU B 1 85 ? 5.777 -0.354 -14.492 1 98.31 85 GLU B C 1
ATOM 1593 O O . GLU B 1 85 ? 5.191 -0.266 -13.414 1 98.31 85 GLU B O 1
ATOM 1598 N N . VAL B 1 86 ? 6.98 0.101 -14.734 1 97.62 86 VAL B N 1
ATOM 1599 C CA . VAL B 1 86 ? 7.668 0.917 -13.734 1 97.62 86 VAL B CA 1
ATOM 1600 C C . VAL B 1 86 ? 7.953 2.303 -14.312 1 97.62 86 VAL B C 1
ATOM 1602 O O . VAL B 1 86 ? 8.57 2.424 -15.367 1 97.62 86 VAL B O 1
ATOM 1605 N N . GLY B 1 87 ? 7.414 3.279 -13.68 1 95.19 87 GLY B N 1
ATOM 1606 C CA . GLY B 1 87 ? 7.633 4.66 -14.078 1 95.19 87 GLY B CA 1
ATOM 1607 C C . GLY B 1 87 ? 8 5.562 -12.914 1 95.19 87 GLY B C 1
ATOM 1608 O O . GLY B 1 87 ? 8.234 5.082 -11.805 1 95.19 87 GLY B O 1
ATOM 1609 N N . SER B 1 88 ? 8.102 6.859 -13.258 1 92.75 88 SER B N 1
ATOM 1610 C CA . SER B 1 88 ? 8.438 7.805 -12.195 1 92.75 88 SER B CA 1
ATOM 1611 C C . SER B 1 88 ? 7.352 7.836 -11.125 1 92.75 88 SER B C 1
ATOM 1613 O O . SER B 1 88 ? 6.211 8.227 -11.398 1 92.75 88 SER B O 1
ATOM 1615 N N . GLY B 1 89 ? 7.715 7.277 -9.984 1 94.56 89 GLY B N 1
ATOM 1616 C CA . GLY B 1 89 ? 6.848 7.398 -8.828 1 94.56 89 GLY B CA 1
ATOM 1617 C C . GLY B 1 89 ? 5.812 6.297 -8.734 1 94.56 89 GLY B C 1
ATOM 1618 O O . GLY B 1 89 ? 4.859 6.391 -7.957 1 94.56 89 GLY B O 1
ATOM 1619 N N . PHE B 1 90 ? 5.949 5.27 -9.656 1 97.12 90 PHE B N 1
ATOM 1620 C CA . PHE B 1 90 ? 4.949 4.223 -9.492 1 97.12 90 PHE B CA 1
ATOM 1621 C C . PHE B 1 90 ? 5.477 2.887 -10 1 97.12 90 PHE B C 1
ATOM 1623 O O . PHE B 1 90 ? 6.406 2.85 -10.812 1 97.12 90 PHE B O 1
ATOM 1630 N N . ILE B 1 91 ? 4.91 1.792 -9.523 1 98.5 91 ILE B N 1
ATOM 1631 C CA . ILE B 1 91 ? 5.023 0.421 -10.008 1 98.5 91 ILE B CA 1
ATOM 1632 C C . ILE B 1 91 ? 3.631 -0.165 -10.227 1 98.5 91 ILE B C 1
ATOM 1634 O O . ILE B 1 91 ? 2.785 -0.128 -9.336 1 98.5 91 ILE B O 1
ATOM 1638 N N . LEU B 1 92 ? 3.375 -0.6 -11.414 1 98.62 92 LEU B N 1
ATOM 1639 C CA . LEU B 1 92 ? 2.148 -1.324 -11.734 1 98.62 92 LEU B CA 1
ATOM 1640 C C . LEU B 1 92 ? 2.438 -2.799 -11.984 1 98.62 92 LEU B C 1
ATOM 1642 O O . LEU B 1 92 ? 3.309 -3.137 -12.789 1 98.62 92 LEU B O 1
ATOM 1646 N N . LEU B 1 93 ? 1.763 -3.656 -11.234 1 98.75 93 LEU B N 1
ATOM 1647 C CA . LEU B 1 93 ? 1.839 -5.098 -11.438 1 98.75 93 LEU B CA 1
ATOM 1648 C C . LEU B 1 93 ? 0.482 -5.664 -11.852 1 98.75 93 LEU B C 1
ATOM 1650 O O . LEU B 1 93 ? -0.534 -5.371 -11.211 1 98.75 93 LEU B O 1
ATOM 1654 N N . GLU B 1 94 ? 0.479 -6.352 -12.891 1 98.56 94 GLU B N 1
ATOM 1655 C CA . GLU B 1 94 ? -0.706 -7.09 -13.312 1 98.56 94 GLU B CA 1
ATOM 1656 C C . GLU B 1 94 ? -0.419 -8.586 -13.414 1 98.56 94 GLU B C 1
ATOM 1658 O O . GLU B 1 94 ? 0.598 -8.992 -13.977 1 98.56 94 GLU B O 1
ATOM 1663 N N . GLY B 1 95 ? -1.32 -9.344 -12.836 1 98.25 95 GLY B N 1
ATOM 1664 C CA . GLY B 1 95 ? -1.137 -10.789 -12.844 1 98.25 95 GLY B CA 1
ATOM 1665 C C . GLY B 1 95 ? -2.322 -11.547 -12.281 1 98.25 95 GLY B C 1
ATOM 1666 O O . GLY B 1 95 ? -3.459 -11.07 -12.344 1 98.25 95 GLY B O 1
ATOM 1667 N N . VAL B 1 96 ? -2.006 -12.789 -11.789 1 97.62 96 VAL B N 1
ATOM 1668 C CA . VAL B 1 96 ? -3.076 -13.664 -11.328 1 97.62 96 VAL B CA 1
ATOM 1669 C C . VAL B 1 96 ? -2.75 -14.188 -9.938 1 97.62 96 VAL B C 1
ATOM 1671 O O . VAL B 1 96 ? -1.641 -14.672 -9.688 1 97.62 96 VAL B O 1
ATOM 1674 N N . TRP B 1 97 ? -3.689 -14.016 -9.016 1 96.25 97 TRP B N 1
ATOM 1675 C CA . TRP B 1 97 ? -3.59 -14.758 -7.762 1 96.25 97 TRP B CA 1
ATOM 1676 C C . TRP B 1 97 ? -3.857 -16.25 -7.988 1 96.25 97 TRP B C 1
ATOM 1678 O O . TRP B 1 97 ? -4.957 -16.625 -8.391 1 96.25 97 TRP B O 1
ATOM 1688 N N . LEU B 1 98 ? -2.973 -17.031 -7.711 1 94.88 98 LEU B N 1
ATOM 1689 C CA . LEU B 1 98 ? -2.963 -18.406 -8.195 1 94.88 98 LEU B CA 1
ATOM 1690 C C . LEU B 1 98 ? -4.027 -19.234 -7.492 1 94.88 98 LEU B C 1
ATOM 1692 O O . LEU B 1 98 ? -4.73 -20.016 -8.133 1 94.88 98 LEU B O 1
ATOM 1696 N N . LYS B 1 99 ? -4.148 -19.109 -6.211 1 90.38 99 LYS B N 1
ATOM 1697 C CA . LYS B 1 99 ? -5.082 -19.938 -5.461 1 90.38 99 LYS B CA 1
ATOM 1698 C C . LYS B 1 99 ? -6.512 -19.75 -5.961 1 90.38 99 LYS B C 1
ATOM 1700 O O . LYS B 1 99 ? -7.27 -20.703 -6.078 1 90.38 99 LYS B O 1
ATOM 1705 N N . GLU B 1 100 ? -6.836 -18.531 -6.309 1 91 100 GLU B N 1
ATOM 1706 C CA . GLU B 1 100 ? -8.211 -18.234 -6.703 1 91 100 GLU B CA 1
ATOM 1707 C C . GLU B 1 100 ? -8.32 -18.031 -8.211 1 91 100 GLU B C 1
ATOM 1709 O O . GLU B 1 100 ? -9.414 -17.844 -8.742 1 91 100 GLU B O 1
ATOM 1714 N N . ASN B 1 101 ? -7.227 -18.047 -8.859 1 93.44 101 ASN B N 1
ATOM 1715 C CA . ASN B 1 101 ? -7.176 -17.766 -10.289 1 93.44 101 ASN B CA 1
ATOM 1716 C C . ASN B 1 101 ? -7.84 -16.438 -10.617 1 93.44 101 ASN B C 1
ATOM 1718 O O . ASN B 1 101 ? -8.672 -16.359 -11.523 1 93.44 101 ASN B O 1
ATOM 1722 N N . GLN B 1 102 ? -7.543 -15.492 -9.922 1 93.44 102 GLN B N 1
ATOM 1723 C CA . GLN B 1 102 ? -8.164 -14.18 -10.047 1 93.44 102 GLN B CA 1
ATOM 1724 C C . GLN B 1 102 ? -7.184 -13.164 -10.633 1 93.44 102 GLN B C 1
ATOM 1726 O O . GLN B 1 102 ? -6.082 -12.984 -10.109 1 93.44 102 GLN B O 1
ATOM 1731 N N . LYS B 1 103 ? -7.645 -12.531 -11.734 1 95.38 103 LYS B N 1
ATOM 1732 C CA . LYS B 1 103 ? -6.855 -11.43 -12.273 1 95.38 103 LYS B CA 1
ATOM 1733 C C . LYS B 1 103 ? -6.793 -10.266 -11.281 1 95.38 103 LYS B C 1
ATOM 1735 O O . LYS B 1 103 ? -7.801 -9.914 -10.672 1 95.38 10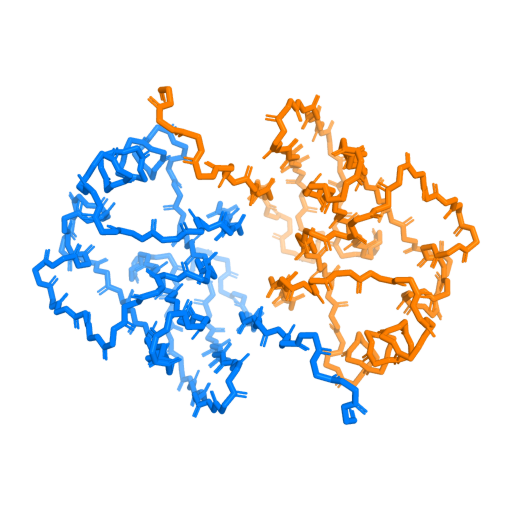3 LYS B O 1
ATOM 1740 N N . THR B 1 104 ? -5.547 -9.734 -11.172 1 96.44 104 THR B N 1
ATOM 1741 C CA . THR B 1 104 ? -5.324 -8.711 -10.156 1 96.44 104 THR B CA 1
ATOM 1742 C C . THR B 1 104 ? -4.34 -7.66 -10.656 1 96.44 104 THR B C 1
ATOM 1744 O O . THR B 1 104 ? -3.367 -7.988 -11.336 1 96.44 104 THR B O 1
ATOM 1747 N N . SER B 1 105 ? -4.633 -6.465 -10.359 1 97.81 105 SER B N 1
ATOM 1748 C CA . SER B 1 105 ? -3.66 -5.395 -10.547 1 97.81 105 SER B CA 1
ATOM 1749 C C . SER B 1 105 ? -3.309 -4.727 -9.219 1 97.81 105 SER B C 1
ATOM 1751 O O . SER B 1 105 ? -4.176 -4.531 -8.367 1 97.81 105 SER B O 1
ATOM 1753 N N . VAL B 1 106 ? -2.051 -4.488 -9.047 1 98.25 106 VAL B N 1
ATOM 1754 C CA . VAL B 1 106 ? -1.545 -3.775 -7.875 1 98.25 106 VAL B CA 1
ATOM 1755 C C . VAL B 1 106 ? -0.705 -2.58 -8.32 1 98.25 106 VAL B C 1
ATOM 1757 O O . VAL B 1 106 ? 0.184 -2.719 -9.164 1 98.25 106 VAL B O 1
ATOM 1760 N N . VAL B 1 107 ? -0.989 -1.435 -7.805 1 98.44 107 VAL B N 1
ATOM 1761 C CA . VAL B 1 107 ? -0.208 -0.241 -8.109 1 98.44 107 VAL B CA 1
ATOM 1762 C C . VAL B 1 107 ? 0.378 0.341 -6.828 1 98.44 107 VAL B C 1
ATOM 1764 O O . VAL B 1 107 ? -0.334 0.512 -5.836 1 98.44 107 VAL B O 1
ATOM 1767 N N . ASN B 1 108 ? 1.625 0.505 -6.812 1 98.75 108 ASN B N 1
ATOM 1768 C CA . ASN B 1 108 ? 2.367 1.139 -5.73 1 98.75 108 ASN B CA 1
ATOM 1769 C C . ASN B 1 108 ? 2.852 2.531 -6.121 1 98.75 108 ASN B C 1
ATOM 1771 O O . ASN B 1 108 ? 3.594 2.688 -7.09 1 98.75 108 ASN B O 1
ATOM 1775 N N . ILE B 1 109 ? 2.408 3.545 -5.371 1 97.56 109 ILE B N 1
ATOM 1776 C CA . ILE B 1 109 ? 2.627 4.914 -5.82 1 97.56 109 ILE B CA 1
ATOM 1777 C C . ILE B 1 109 ? 3.279 5.727 -4.699 1 97.56 109 ILE B C 1
ATOM 1779 O O . ILE B 1 109 ? 2.912 5.586 -3.531 1 97.56 109 ILE B O 1
ATOM 1783 N N . TYR B 1 110 ? 4.172 6.531 -5.027 1 95.94 110 TYR B N 1
ATOM 1784 C CA . TYR B 1 110 ? 4.719 7.617 -4.223 1 95.94 110 TYR B CA 1
ATOM 1785 C C . TYR B 1 110 ? 4.57 8.953 -4.938 1 95.94 110 TYR B C 1
ATOM 1787 O O . TYR B 1 110 ? 5.078 9.133 -6.043 1 95.94 110 TYR B O 1
ATOM 1795 N N . SER B 1 111 ? 3.777 9.891 -4.375 1 88.69 111 SER B N 1
ATOM 1796 C CA . SER B 1 111 ? 3.572 11.203 -4.973 1 88.69 111 SER B CA 1
ATOM 1797 C C . SER B 1 111 ? 4.359 12.281 -4.227 1 88.69 111 SER B C 1
ATOM 1799 O O . SER B 1 111 ? 4.008 12.648 -3.102 1 88.69 111 SER B O 1
ATOM 1801 N N . PRO B 1 112 ? 5.379 12.82 -4.84 1 77.31 112 PRO B N 1
ATOM 1802 C CA . PRO B 1 112 ? 6.133 13.867 -4.16 1 77.31 112 PRO B CA 1
ATOM 1803 C C . PRO B 1 112 ? 5.309 15.133 -3.928 1 77.31 112 PRO B C 1
ATOM 1805 O O . PRO B 1 112 ? 4.289 15.336 -4.59 1 77.31 112 PRO B O 1
ATOM 1808 N N . CYS B 1 113 ? 5.488 15.867 -2.834 1 60.84 113 CYS B N 1
ATOM 1809 C CA . CYS B 1 113 ? 4.805 17.125 -2.527 1 60.84 113 CYS B CA 1
ATOM 1810 C C . CYS B 1 113 ? 4.98 18.125 -3.656 1 60.84 113 CYS B C 1
ATOM 1812 O O . CYS B 1 113 ? 4.605 19.297 -3.518 1 60.84 113 CYS B O 1
ATOM 1814 N N . ASP B 1 114 ? 5.441 17.828 -4.73 1 51.94 114 ASP B N 1
ATOM 1815 C CA . ASP B 1 114 ? 5.754 18.891 -5.695 1 51.94 114 ASP B CA 1
ATOM 1816 C C . ASP B 1 114 ? 4.488 19.594 -6.164 1 51.94 114 ASP B C 1
ATOM 1818 O O . ASP B 1 114 ? 3.426 18.984 -6.27 1 51.94 114 ASP B O 1
ATOM 1822 N N . SER B 1 115 ? 4.312 20.953 -5.938 1 39.75 115 SER B N 1
ATOM 1823 C CA . SER B 1 115 ? 3.613 22.078 -6.555 1 39.75 115 SER B CA 1
ATOM 1824 C C . SER B 1 115 ? 3.357 21.828 -8.039 1 39.75 115 SER B C 1
ATOM 1826 O O . SER B 1 115 ? 2.793 22.672 -8.727 1 39.75 115 SER B O 1
ATOM 1828 N N . GLN B 1 116 ? 3.82 20.828 -8.664 1 34.5 116 GLN B N 1
ATOM 1829 C CA . GLN B 1 116 ? 3.609 20.969 -10.102 1 34.5 116 GLN B CA 1
ATOM 1830 C C . GLN B 1 116 ? 2.27 20.391 -10.523 1 34.5 116 GLN B C 1
ATOM 1832 O O . GLN B 1 116 ? 1.824 19.375 -9.969 1 34.5 116 GLN B O 1
#

Solvent-accessible surface area (backbone atoms only — not comparable to full-atom values): 11899 Å² total; per-residue (Å²): 94,23,39,38,31,33,38,46,60,44,55,81,79,52,64,57,36,55,52,44,20,48,48,30,59,76,62,57,47,34,32,38,37,36,31,26,37,38,32,67,72,82,53,70,68,56,54,28,55,32,54,70,48,78,66,54,47,71,51,75,39,58,17,64,70,79,43,42,16,38,38,38,40,31,32,51,80,42,40,44,81,73,46,72,47,78,51,97,49,34,39,39,41,30,29,30,33,52,89,76,66,36,62,33,37,41,35,38,34,46,42,74,73,66,89,118,94,23,40,36,31,33,38,46,60,44,58,81,80,50,64,57,36,55,53,44,19,49,48,31,59,77,62,57,47,34,32,40,36,36,32,26,36,38,33,68,73,84,53,70,69,56,56,29,57,32,54,71,48,79,66,55,46,73,51,76,37,59,17,62,70,80,42,43,16,38,40,39,41,31,32,52,79,41,41,44,80,73,46,74,47,78,50,95,48,33,39,39,40,30,30,30,35,52,90,76,65,37,64,33,36,41,36,39,35,45,44,74,76,67,90,118

Secondary structure (DSSP, 8-state):
-EEEEEE-S--TTSHHHHHHHHHHHHTT-SEEEEE----S---HHHHHHHHTSSSEEEEEE--BTTB--EEEEEETTTEEEEEEEEETTEEEEEEEETTTTEEEEEEEEE------/-EEEEEE-S--TTSHHHHHHHHHHHHTT-SEEEEE----S---HHHHHHHHTSSSEEEEEE--BTTB--EEEEEETTTEEEEEEEEETTEEEEEEEETTTTEEEEEEEEE------

Sequence (232 aa):
MNIVSYNVRGLGRGVKWGAIRRLVRNQKVDMICIQETKRESIDKATCHALWGDSDIGWEFQPAINTAGGLLCVWSQQAFKLERKEVGSGFILLEGVWLKENQKTSVVNIYSPCDSQMNIVSYNVRGLGRGVKWGAIRRLVRNQKVDMICIQETKRESIDKATCHALWGDSDIGWEFQPAINTAGGLLCVWSQQAFKLERKEVGSGFILLEGVWLKENQKTSVVNIYSPCDSQ

Nearest PDB structures (foldseek):
  7n94-assembly2_B  TM=8.241E-01  e=8.740E-07  Homo sapiens
  7n8k-assembly2_B  TM=8.140E-01  e=1.134E-06  Homo sapiens
  2v0r-assembly2_B  TM=8.035E-01  e=2.822E-06  Homo sapiens
  2j63-assembly2_B  TM=7.079E-01  e=1.438E-05  Leishmania major
  6bov-assembly1_A  TM=6.792E-01  e=6.429E-05  Homo sapiens

pLDDT: mean 92.39, std 10.37, range [34.44, 98.75]

Organism: Glycine max (NCBI:txid3847)

Foldseek 3Di:
DAEEEEAPQAQPPVVVLVVQCCCCVVVVHFKYKYKQNQAQDDDQVSLCSSPVHNQKDKDKDGDDHRHMIIMMMGHCQQWPFDDWDDDDFKIKTWTAGPVVRDTDIDMHGDDDPDPD/DAEEEEAPQAQPPVVVLVVQCCCCVVVVHFKYKYKQNQAQDDDQVSLCSSPVHNQKDKDKDGDDHRHMIIMMMGHCQQWPFDDWDDDVFKIKTWTAGPVVRDTDIDMHGDDDPDPD

InterPro domains:
  IPR004808 AP endonuclease 1 [PTHR22748] (1-115)
  IPR036691 Endonuclease/exonuclease/phosphatase superfamily [G3DSA:3.60.10.10] (1-116)
  IPR036691 Endonuclease/exonuclease/phosphatase superfamily [SSF56219] (1-114)

Radius of gyration: 16.26 Å; Cα contacts (8 Å, |Δi|>4): 586; chains: 2; bounding box: 41×42×36 Å